Protein AF-A0A2E0SGD3-F1 (afdb_monomer)

Foldseek 3Di:
DDPDDPVVVPPPPPPPVVVLVVVLVVVLVVLVVVLVVVCVVCVQWDPVVNVVSVVVSVVVVVVSVVCCVVPVDPPPPPPPPPPPPPPPPPPPDDDDDDDDDDDDDDDDDDDDDDDDDDDDDDDDPDDPPPPPPVVPPVVVVVPPPPDDDDDDDDDDPPDPDPPPPPPPPPPPPPCVVVVVVVVCVVVVVSVVVVVVVVVVVVVQVVPWAFDDPVVLVVVVVVCVVVVPPDRDGDTDGPVDPDDDDTD

Mean predicted aligned error: 18.15 Å

Structure (mmCIF, N/CA/C/O backbone):
data_AF-A0A2E0SGD3-F1
#
_entry.id   AF-A0A2E0SGD3-F1
#
loop_
_atom_site.group_PDB
_atom_site.id
_atom_site.type_symbol
_atom_site.label_atom_id
_atom_site.label_alt_id
_atom_site.label_comp_id
_atom_site.label_asym_id
_atom_site.label_entity_id
_atom_site.label_seq_id
_atom_site.pdbx_PDB_ins_code
_atom_site.Cartn_x
_atom_site.Cartn_y
_atom_site.Cartn_z
_atom_site.occupancy
_atom_site.B_iso_or_equiv
_atom_site.auth_seq_id
_atom_site.auth_comp_id
_atom_site.auth_asym_id
_atom_site.auth_atom_id
_atom_site.pdbx_PDB_model_num
ATOM 1 N N . MET A 1 1 ? -11.015 -24.031 -40.204 1.00 44.97 1 MET A N 1
ATOM 2 C CA . MET A 1 1 ? -10.344 -23.647 -38.944 1.00 44.97 1 MET A CA 1
ATOM 3 C C . MET A 1 1 ? -9.618 -22.341 -39.207 1.00 44.97 1 MET A C 1
ATOM 5 O O . MET A 1 1 ? -8.652 -22.338 -39.950 1.00 44.97 1 MET A O 1
ATOM 9 N N . MET A 1 2 ? -10.186 -21.233 -38.728 1.00 37.44 2 MET A N 1
ATOM 10 C CA . MET A 1 2 ? -9.669 -19.878 -38.930 1.00 37.44 2 MET A CA 1
ATOM 11 C C . MET A 1 2 ? -8.440 -19.659 -38.047 1.00 37.44 2 MET A C 1
ATOM 13 O O . MET A 1 2 ? -8.529 -19.784 -36.826 1.00 37.44 2 MET A O 1
ATOM 17 N N . SER A 1 3 ? -7.311 -19.332 -38.673 1.00 47.47 3 SER A N 1
ATOM 18 C CA . SER A 1 3 ? -6.095 -18.851 -38.023 1.00 47.47 3 SER A CA 1
ATOM 19 C C . SER A 1 3 ? -6.346 -17.452 -37.458 1.00 47.47 3 SER A C 1
ATOM 21 O O . SER A 1 3 ? -6.074 -16.432 -38.090 1.00 47.47 3 SER A O 1
ATOM 23 N N . LEU A 1 4 ? -6.927 -17.402 -36.264 1.00 47.06 4 LEU A N 1
ATOM 24 C CA . LEU A 1 4 ? -6.853 -16.219 -35.423 1.00 47.06 4 LEU A CA 1
ATOM 25 C C . LEU A 1 4 ? -5.376 -16.038 -35.045 1.00 47.06 4 LEU A C 1
ATOM 27 O O . LEU A 1 4 ? -4.753 -16.990 -34.589 1.00 47.06 4 LEU A O 1
ATOM 31 N N . ILE A 1 5 ? -4.868 -14.810 -35.190 1.00 52.22 5 ILE A N 1
ATOM 32 C CA . ILE A 1 5 ? -3.526 -14.312 -34.822 1.00 52.22 5 ILE A CA 1
ATOM 33 C C . ILE A 1 5 ? -2.493 -14.250 -35.979 1.00 52.22 5 ILE A C 1
ATOM 35 O O . ILE A 1 5 ? -1.444 -14.880 -35.914 1.00 52.22 5 ILE A O 1
ATOM 39 N N . PRO A 1 6 ? -2.708 -13.387 -36.992 1.00 50.00 6 PRO A N 1
ATOM 40 C CA . PRO A 1 6 ? -1.599 -12.657 -37.623 1.00 50.00 6 PRO A CA 1
ATOM 41 C C . PRO A 1 6 ? -1.488 -11.202 -37.126 1.00 50.00 6 PRO A C 1
ATOM 43 O O . PRO A 1 6 ? -0.521 -10.513 -37.432 1.00 50.00 6 PRO A O 1
ATOM 46 N N . TRP A 1 7 ? -2.434 -10.727 -36.304 1.00 50.97 7 TRP A N 1
ATOM 47 C CA . TRP A 1 7 ? -2.501 -9.314 -35.898 1.00 50.97 7 TRP A CA 1
ATOM 48 C C . TRP A 1 7 ? -1.338 -8.850 -34.999 1.00 50.97 7 TRP A C 1
ATOM 50 O O . TRP A 1 7 ? -1.045 -7.662 -34.942 1.00 50.97 7 TRP A O 1
ATOM 60 N N . PHE A 1 8 ? -0.629 -9.777 -34.344 1.00 49.91 8 PHE A N 1
ATOM 61 C CA . PHE A 1 8 ? 0.522 -9.442 -33.497 1.00 49.91 8 PHE A CA 1
ATOM 62 C C . PHE A 1 8 ? 1.790 -9.103 -34.302 1.00 49.91 8 PHE A C 1
ATOM 64 O O . PHE A 1 8 ? 2.724 -8.531 -33.754 1.00 49.91 8 PHE A O 1
ATOM 71 N N . SER A 1 9 ? 1.831 -9.420 -35.603 1.00 46.25 9 SER A N 1
ATOM 72 C CA . SER A 1 9 ? 2.997 -9.152 -36.458 1.00 46.25 9 SER A CA 1
ATOM 73 C C . SER A 1 9 ? 3.054 -7.713 -36.983 1.00 46.25 9 SER A C 1
ATOM 75 O O . SER A 1 9 ? 4.070 -7.316 -37.548 1.00 46.25 9 SER A O 1
ATOM 77 N N . GLN A 1 10 ? 1.982 -6.929 -36.834 1.00 42.66 10 GLN A N 1
ATOM 78 C CA . GLN A 1 10 ? 1.875 -5.608 -37.462 1.00 42.66 10 GLN A CA 1
ATOM 79 C C . GLN A 1 10 ? 2.280 -4.450 -36.536 1.00 42.66 10 GLN A C 1
ATOM 81 O O . GLN A 1 10 ? 2.241 -3.293 -36.947 1.00 42.66 10 GLN A O 1
ATOM 86 N N . SER A 1 11 ? 2.720 -4.733 -35.304 1.00 47.19 11 SER A N 1
ATOM 87 C CA . SER A 1 11 ? 3.192 -3.692 -34.385 1.00 47.19 11 SER A CA 1
ATOM 88 C C . SER A 1 11 ? 4.623 -3.215 -34.672 1.00 47.19 11 SER A C 1
ATOM 90 O O . SER A 1 11 ? 5.061 -2.252 -34.056 1.00 47.19 11 SER A O 1
ATOM 92 N N . GLN A 1 12 ? 5.337 -3.804 -35.641 1.00 49.78 12 GLN A N 1
ATOM 93 C CA . GLN A 1 12 ? 6.707 -3.384 -35.981 1.00 49.78 12 GLN A CA 1
ATOM 94 C C . GLN A 1 12 ? 6.813 -1.993 -36.635 1.00 49.78 12 GLN A C 1
ATOM 96 O O . GLN A 1 12 ? 7.919 -1.497 -36.811 1.00 49.78 12 GLN A O 1
ATOM 101 N N . PHE A 1 13 ? 5.691 -1.342 -36.964 1.00 45.31 13 PHE A N 1
ATOM 102 C CA . PHE A 1 13 ? 5.683 -0.009 -37.584 1.00 45.31 13 PHE A CA 1
ATOM 103 C C . PHE A 1 13 ? 5.299 1.140 -36.649 1.00 45.31 13 PHE A C 1
ATOM 105 O O . PHE A 1 13 ? 5.349 2.298 -37.061 1.00 45.31 13 PHE A O 1
ATOM 112 N N . VAL A 1 14 ? 4.936 0.870 -35.392 1.00 49.94 14 VAL A N 1
ATOM 113 C CA . VAL A 1 14 ? 4.763 1.956 -34.420 1.00 49.94 14 VAL A CA 1
ATOM 114 C C . VAL A 1 14 ? 6.151 2.215 -33.844 1.00 49.94 14 VAL A C 1
ATOM 116 O O . VAL A 1 14 ? 6.630 1.401 -33.059 1.00 49.94 14 VAL A O 1
ATOM 119 N N . GLY A 1 15 ? 6.815 3.280 -34.314 1.00 61.03 15 GLY A N 1
ATOM 120 C CA . GLY A 1 15 ? 8.235 3.556 -34.059 1.00 61.03 15 GLY A CA 1
ATOM 121 C C . GLY A 1 15 ? 8.651 3.296 -32.611 1.00 61.03 15 GLY A C 1
ATOM 122 O O . GLY A 1 15 ? 7.854 3.540 -31.703 1.00 61.03 15 GLY A O 1
ATOM 123 N N . ASP A 1 16 ? 9.874 2.795 -32.409 1.00 69.44 16 ASP A N 1
ATOM 124 C CA . ASP A 1 16 ? 10.412 2.282 -31.132 1.00 69.44 16 ASP A CA 1
ATOM 125 C C . ASP A 1 16 ? 10.025 3.114 -29.892 1.00 69.44 16 ASP A C 1
ATOM 127 O O . ASP A 1 16 ? 9.753 2.574 -28.817 1.00 69.44 16 ASP A O 1
ATOM 131 N N . GLU A 1 17 ? 9.918 4.433 -30.048 1.00 74.00 17 GLU A N 1
ATOM 132 C CA . GLU A 1 17 ? 9.489 5.364 -29.005 1.00 74.00 17 GLU A CA 1
ATOM 133 C C . GLU A 1 17 ? 8.058 5.108 -28.508 1.00 74.00 17 GLU A C 1
ATOM 135 O O . GLU A 1 17 ? 7.808 5.048 -27.304 1.00 74.00 17 GLU A O 1
ATOM 140 N N . THR A 1 18 ? 7.101 4.916 -29.414 1.00 77.44 18 THR A N 1
ATOM 141 C CA . THR A 1 18 ? 5.689 4.680 -29.070 1.00 77.44 18 THR A CA 1
ATOM 142 C C . THR A 1 18 ? 5.501 3.385 -28.282 1.00 77.44 18 THR A C 1
ATOM 144 O O . THR A 1 18 ? 4.745 3.361 -27.309 1.00 77.44 18 THR A O 1
ATOM 147 N N . HIS A 1 19 ? 6.237 2.326 -28.635 1.00 74.56 19 HIS A N 1
ATOM 148 C CA . HIS A 1 19 ? 6.233 1.064 -27.899 1.00 74.56 19 HIS A CA 1
ATOM 149 C C . HIS A 1 19 ? 6.785 1.249 -26.484 1.00 74.56 19 HIS A C 1
ATOM 151 O O . HIS A 1 19 ? 6.193 0.751 -25.522 1.00 74.56 19 HIS A O 1
ATOM 157 N N . ALA A 1 20 ? 7.867 2.016 -26.330 1.00 73.75 20 ALA A N 1
ATOM 158 C CA . ALA A 1 20 ? 8.421 2.334 -25.018 1.00 73.75 20 ALA A CA 1
ATOM 159 C C . ALA A 1 20 ? 7.415 3.104 -24.141 1.00 73.75 20 ALA A C 1
ATOM 161 O O . ALA A 1 20 ? 7.218 2.749 -22.973 1.00 73.75 20 ALA A O 1
ATOM 162 N N . TRP A 1 21 ? 6.720 4.096 -24.707 1.00 78.19 21 TRP A N 1
ATOM 163 C CA . TRP A 1 21 ? 5.679 4.853 -24.004 1.00 78.19 21 TRP A CA 1
ATOM 164 C C . TRP A 1 21 ? 4.489 3.984 -23.590 1.00 78.19 21 TRP A C 1
ATOM 166 O O . TRP A 1 21 ? 3.999 4.124 -22.469 1.00 78.19 21 TRP A O 1
ATOM 176 N N . LEU A 1 22 ? 4.044 3.060 -24.445 1.00 78.19 22 LEU A N 1
ATOM 177 C CA . LEU A 1 22 ? 2.950 2.140 -24.118 1.00 78.19 22 LEU A CA 1
ATOM 178 C C . LEU A 1 22 ? 3.328 1.183 -22.983 1.00 78.19 22 LEU A C 1
ATOM 180 O O . LEU A 1 22 ? 2.545 1.003 -22.050 1.00 78.19 22 LEU A O 1
ATOM 184 N N . ILE A 1 23 ? 4.543 0.629 -23.007 1.00 76.88 23 ILE A N 1
ATOM 185 C CA . ILE A 1 23 ? 5.054 -0.227 -21.924 1.00 76.88 23 ILE A CA 1
ATOM 186 C C . ILE A 1 23 ? 5.170 0.566 -20.615 1.00 76.88 23 ILE A C 1
ATOM 188 O O . ILE A 1 23 ? 4.876 0.045 -19.535 1.00 76.88 23 ILE A O 1
ATOM 192 N N . LEU A 1 24 ? 5.603 1.826 -20.689 1.00 76.81 24 LEU A N 1
ATOM 193 C CA . LEU A 1 24 ? 5.674 2.710 -19.530 1.00 76.81 24 LEU A CA 1
ATOM 194 C C . LEU A 1 24 ? 4.285 2.965 -18.937 1.00 76.81 24 LEU A C 1
ATOM 196 O O . LEU A 1 24 ? 4.096 2.811 -17.727 1.00 76.81 24 LEU A O 1
ATOM 200 N N . LEU A 1 25 ? 3.329 3.344 -19.785 1.00 76.25 25 LEU A N 1
ATOM 201 C CA . LEU A 1 25 ? 1.941 3.582 -19.403 1.00 76.25 25 LEU A CA 1
ATOM 202 C C . LEU A 1 25 ? 1.348 2.348 -18.734 1.00 76.25 25 LEU A C 1
ATOM 204 O O . LEU A 1 25 ? 0.839 2.480 -17.624 1.00 76.25 25 LEU A O 1
ATOM 208 N N . ASP A 1 26 ? 1.505 1.168 -19.341 1.00 75.88 26 ASP A N 1
ATOM 209 C CA . ASP A 1 26 ? 1.002 -0.098 -18.802 1.00 75.88 26 ASP A CA 1
ATOM 210 C C . ASP A 1 26 ? 1.531 -0.363 -17.382 1.00 75.88 26 ASP A C 1
ATOM 212 O O . ASP A 1 26 ? 0.753 -0.575 -16.443 1.00 75.88 26 ASP A O 1
ATOM 216 N N . LYS A 1 27 ? 2.850 -0.219 -17.182 1.00 79.00 27 LYS A N 1
ATOM 217 C CA . LYS A 1 27 ? 3.491 -0.352 -15.863 1.00 79.00 27 LYS A CA 1
ATOM 218 C C . LYS A 1 27 ? 2.936 0.642 -14.845 1.00 79.00 27 LYS A C 1
ATOM 220 O O . LYS A 1 27 ? 2.676 0.256 -13.703 1.00 79.00 27 LYS A O 1
ATOM 225 N N . ILE A 1 28 ? 2.746 1.903 -15.236 1.00 79.88 28 ILE A N 1
ATOM 226 C CA . ILE A 1 28 ? 2.174 2.936 -14.361 1.00 79.88 28 ILE A CA 1
ATOM 227 C C . ILE A 1 28 ? 0.734 2.576 -13.986 1.00 79.88 28 ILE A C 1
ATOM 229 O O . ILE A 1 28 ? 0.387 2.648 -12.805 1.00 79.88 28 ILE A O 1
ATOM 233 N N . THR A 1 29 ? -0.094 2.149 -14.944 1.00 77.69 29 THR A N 1
ATOM 234 C CA . THR A 1 29 ? -1.472 1.718 -14.670 1.00 77.69 29 THR A CA 1
ATOM 235 C C . THR A 1 29 ? -1.520 0.521 -13.736 1.00 77.69 29 THR A C 1
ATOM 237 O O . THR A 1 29 ? -2.292 0.543 -12.778 1.00 77.69 29 THR A O 1
ATOM 240 N N . LEU A 1 30 ? -0.673 -0.489 -13.944 1.00 73.88 30 LEU A N 1
ATOM 241 C CA . LEU A 1 30 ? -0.621 -1.674 -13.089 1.00 73.88 30 LEU A CA 1
ATOM 242 C C . LEU A 1 30 ? -0.228 -1.289 -11.655 1.00 73.88 30 LEU A C 1
ATOM 244 O O . LEU A 1 30 ? -0.874 -1.711 -10.691 1.00 73.88 30 LEU A O 1
ATOM 248 N N . LEU A 1 31 ? 0.761 -0.405 -11.507 1.00 79.44 31 LEU A N 1
ATOM 249 C CA . LEU A 1 31 ? 1.189 0.119 -10.211 1.00 79.44 31 LEU A CA 1
ATOM 250 C C . LEU A 1 31 ? 0.059 0.908 -9.526 1.00 79.44 31 LEU A C 1
ATOM 252 O O . LEU A 1 31 ? -0.214 0.698 -8.338 1.00 79.44 31 LEU A O 1
ATOM 256 N N . LEU A 1 32 ? -0.653 1.757 -10.275 1.00 79.31 32 LEU A N 1
ATOM 257 C CA . LEU A 1 32 ? -1.813 2.490 -9.768 1.00 79.31 32 LEU A CA 1
ATOM 258 C C . LEU A 1 32 ? -2.924 1.548 -9.307 1.00 79.31 32 LEU A C 1
ATOM 260 O O . LEU A 1 32 ? -3.460 1.759 -8.219 1.00 79.31 32 LEU A O 1
ATOM 264 N N . ILE A 1 33 ? -3.252 0.522 -10.100 1.00 79.25 33 ILE A N 1
ATOM 265 C CA . ILE A 1 33 ? -4.266 -0.484 -9.765 1.00 79.25 33 ILE A CA 1
ATOM 266 C C . ILE A 1 33 ? -3.886 -1.159 -8.452 1.00 79.25 33 ILE A C 1
ATOM 268 O O . ILE A 1 33 ? -4.689 -1.158 -7.522 1.00 79.25 33 ILE A O 1
ATOM 272 N N . VAL A 1 34 ? -2.654 -1.659 -8.320 1.00 80.31 34 VAL A N 1
ATOM 273 C CA . VAL A 1 34 ? -2.180 -2.315 -7.089 1.00 80.31 34 VAL A CA 1
ATOM 274 C C . VAL A 1 34 ? -2.313 -1.389 -5.883 1.00 80.31 34 VAL A C 1
ATOM 276 O O . VAL A 1 34 ? -2.877 -1.789 -4.862 1.00 80.31 34 VAL A O 1
ATOM 279 N N . ALA A 1 35 ? -1.850 -0.144 -5.991 1.00 81.25 35 ALA A N 1
ATOM 280 C CA . ALA A 1 35 ? -1.944 0.822 -4.902 1.00 81.25 35 ALA A CA 1
ATOM 281 C C . ALA A 1 35 ? -3.394 1.170 -4.542 1.00 81.25 35 ALA A C 1
ATOM 283 O O . ALA A 1 35 ? -3.720 1.319 -3.360 1.00 81.25 35 ALA A O 1
ATOM 284 N N . TRP A 1 36 ? -4.277 1.265 -5.537 1.00 83.19 36 TRP A N 1
ATOM 285 C CA . TRP A 1 36 ? -5.707 1.466 -5.324 1.00 83.19 36 TRP A CA 1
ATOM 286 C C . TRP A 1 36 ? -6.332 0.287 -4.584 1.00 83.19 36 TRP A C 1
ATOM 288 O O . TRP A 1 36 ? -7.011 0.493 -3.576 1.00 83.19 36 TRP A O 1
ATOM 298 N N . THR A 1 37 ? -6.057 -0.944 -5.010 1.00 79.69 37 THR A N 1
ATOM 299 C CA . THR A 1 37 ? -6.563 -2.155 -4.351 1.00 79.69 37 THR A CA 1
ATOM 300 C C . THR A 1 37 ? -6.063 -2.234 -2.911 1.00 79.69 37 THR A C 1
ATOM 302 O O . THR A 1 37 ? -6.853 -2.442 -1.986 1.00 79.69 37 THR A O 1
ATOM 305 N N . LEU A 1 38 ? -4.773 -1.954 -2.690 1.00 80.56 38 LEU A N 1
ATOM 306 C CA . LEU A 1 38 ? -4.174 -1.896 -1.356 1.00 80.56 38 LEU A CA 1
ATOM 307 C C . LEU A 1 38 ? -4.856 -0.831 -0.492 1.00 80.56 38 LEU A C 1
ATOM 309 O O . LEU A 1 38 ? -5.200 -1.088 0.662 1.00 80.56 38 LEU A O 1
ATOM 313 N N . ARG A 1 39 ? -5.131 0.350 -1.058 1.00 83.50 39 ARG A N 1
ATOM 314 C CA . ARG A 1 39 ? -5.879 1.408 -0.374 1.00 83.50 39 ARG A CA 1
ATOM 315 C C . ARG A 1 39 ? -7.274 0.936 0.017 1.00 83.50 39 ARG A C 1
ATOM 317 O O . ARG A 1 39 ? -7.685 1.218 1.138 1.00 83.50 39 ARG A O 1
ATOM 324 N N . PHE A 1 40 ? -8.006 0.247 -0.855 1.00 80.12 40 PHE A N 1
ATOM 325 C CA . PHE A 1 40 ? -9.354 -0.242 -0.540 1.00 80.12 40 PHE A CA 1
ATOM 326 C C . PHE A 1 40 ? -9.356 -1.248 0.605 1.00 80.12 40 PHE A C 1
ATOM 328 O O . PHE A 1 40 ? -10.179 -1.135 1.516 1.00 80.12 40 PHE A O 1
ATOM 335 N N . ILE A 1 41 ? -8.404 -2.178 0.588 1.00 79.81 41 ILE A N 1
ATOM 336 C CA . ILE A 1 41 ? -8.237 -3.182 1.641 1.00 79.81 41 ILE A CA 1
ATOM 337 C C . ILE A 1 41 ? -7.919 -2.492 2.973 1.00 79.81 41 ILE A C 1
ATOM 339 O O . ILE A 1 41 ? -8.541 -2.766 3.999 1.00 79.81 41 ILE A O 1
ATOM 343 N N . VAL A 1 42 ? -6.991 -1.538 2.950 1.00 81.50 42 VAL A N 1
ATOM 344 C CA . VAL A 1 42 ? -6.457 -0.910 4.161 1.00 81.50 42 VAL A CA 1
ATOM 345 C C . VAL A 1 42 ? -7.354 0.212 4.702 1.00 81.50 42 VAL A C 1
ATOM 347 O O . VAL A 1 42 ? -7.353 0.484 5.905 1.00 81.50 42 VAL A O 1
ATOM 350 N N . ARG A 1 43 ? -8.188 0.829 3.857 1.00 76.69 43 ARG A N 1
ATOM 351 C CA . ARG A 1 43 ? -9.151 1.869 4.259 1.00 76.69 43 ARG A CA 1
ATOM 352 C C . ARG A 1 43 ? -10.171 1.359 5.281 1.00 76.69 43 ARG A C 1
ATOM 354 O O . ARG A 1 43 ? -10.682 2.170 6.043 1.00 76.69 43 ARG A O 1
ATOM 361 N N . LYS A 1 44 ? -10.438 0.049 5.321 1.00 76.00 44 LYS A N 1
ATOM 362 C CA . LYS A 1 44 ? -11.283 -0.575 6.353 1.00 76.00 44 LYS A CA 1
ATOM 363 C C . LYS A 1 44 ? -10.591 -0.742 7.707 1.00 76.00 44 LYS A C 1
ATOM 365 O O . LYS A 1 44 ? -11.281 -0.969 8.685 1.00 76.00 44 LYS A O 1
ATOM 370 N N . ALA A 1 45 ? -9.260 -0.698 7.752 1.00 76.38 45 ALA A N 1
ATOM 371 C CA . ALA A 1 45 ? -8.509 -0.990 8.965 1.00 76.38 45 ALA A CA 1
ATOM 372 C C . ALA A 1 45 ? -8.088 0.276 9.711 1.00 76.38 45 ALA A C 1
ATOM 374 O O . ALA A 1 45 ? -8.146 0.289 10.933 1.00 76.38 45 ALA A O 1
ATOM 375 N N . ASN A 1 46 ? -7.579 1.298 9.008 1.00 76.56 46 ASN A N 1
ATOM 376 C CA . ASN A 1 46 ? -7.088 2.524 9.643 1.00 76.56 46 ASN A CA 1
ATOM 377 C C . ASN A 1 46 ? -6.818 3.644 8.612 1.00 76.56 46 ASN A C 1
ATOM 379 O O . ASN A 1 46 ? -6.031 3.445 7.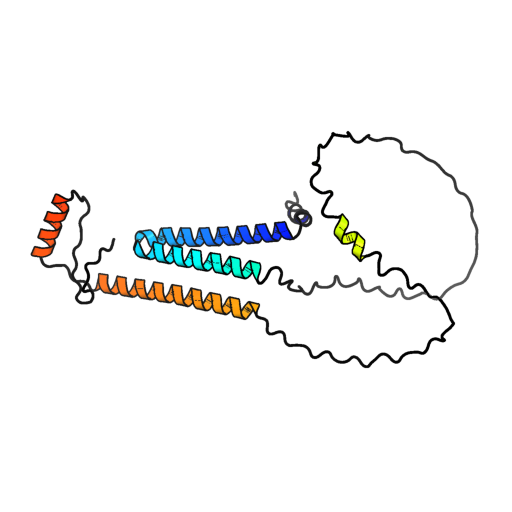678 1.00 76.56 46 ASN A O 1
ATOM 383 N N . PRO A 1 47 ? -7.352 4.866 8.801 1.00 77.81 47 PRO A N 1
ATOM 384 C CA . PRO A 1 47 ? -7.174 5.975 7.856 1.00 77.81 47 PRO A CA 1
ATOM 385 C C . PRO A 1 47 ? -5.718 6.458 7.738 1.00 77.81 47 PRO A C 1
ATOM 387 O O . PRO A 1 47 ? -5.319 6.961 6.688 1.00 77.81 47 PRO A O 1
ATOM 390 N N . ARG A 1 48 ? -4.887 6.259 8.772 1.00 79.31 48 ARG A N 1
ATOM 391 C CA . ARG A 1 48 ? -3.466 6.661 8.768 1.00 79.31 48 ARG A CA 1
ATOM 392 C C . ARG A 1 48 ? -2.642 5.930 7.708 1.00 79.31 48 ARG A C 1
ATOM 394 O O . ARG A 1 48 ? -1.716 6.506 7.140 1.00 79.31 48 ARG A O 1
ATOM 401 N N . TYR A 1 49 ? -2.996 4.688 7.395 1.00 78.06 49 TYR A N 1
ATOM 402 C CA . TYR A 1 49 ? -2.280 3.921 6.383 1.00 78.06 49 TYR A CA 1
ATOM 403 C C . TYR A 1 49 ? -2.559 4.402 4.960 1.00 78.06 49 TYR A C 1
ATOM 405 O O . TYR A 1 49 ? -1.714 4.211 4.092 1.00 78.06 49 TYR A O 1
ATOM 413 N N . ALA A 1 50 ? -3.682 5.085 4.713 1.00 80.69 50 ALA A N 1
ATOM 414 C CA . ALA A 1 50 ? -3.935 5.684 3.407 1.00 80.69 50 ALA A CA 1
ATOM 415 C C . ALA A 1 50 ? -2.840 6.702 3.048 1.00 80.69 50 ALA A C 1
ATOM 417 O O . ALA A 1 50 ? -2.357 6.706 1.921 1.00 80.69 50 ALA A O 1
ATOM 418 N N . VAL A 1 51 ? -2.391 7.510 4.017 1.00 80.94 51 VAL A N 1
ATOM 419 C CA . VAL A 1 51 ? -1.302 8.481 3.814 1.00 80.94 51 VAL A CA 1
ATOM 420 C C . VAL A 1 51 ? 0.017 7.771 3.507 1.00 80.94 51 VAL A C 1
ATOM 422 O O . VAL A 1 51 ? 0.760 8.205 2.631 1.00 80.94 51 VAL A O 1
ATOM 425 N N . PHE A 1 52 ? 0.300 6.661 4.193 1.00 81.44 52 PHE A N 1
ATOM 426 C CA . PHE A 1 52 ? 1.502 5.870 3.933 1.00 81.44 52 PHE A CA 1
ATOM 427 C C . PHE A 1 52 ? 1.486 5.249 2.531 1.00 81.44 52 PHE A C 1
ATOM 429 O O . PHE A 1 52 ? 2.477 5.359 1.818 1.00 81.44 52 PHE A O 1
ATOM 436 N N . ILE A 1 53 ? 0.354 4.676 2.107 1.00 82.06 53 ILE A N 1
ATOM 437 C CA . ILE A 1 53 ? 0.184 4.109 0.759 1.00 82.06 53 ILE A CA 1
ATOM 438 C C . ILE A 1 53 ? 0.390 5.186 -0.306 1.00 82.06 53 ILE A C 1
ATOM 440 O O . ILE A 1 53 ? 1.103 4.947 -1.273 1.00 82.06 53 ILE A O 1
ATOM 444 N N . TRP A 1 54 ? -0.162 6.386 -0.114 1.00 82.06 54 TRP A N 1
ATOM 445 C CA . TRP A 1 54 ? 0.043 7.491 -1.053 1.00 82.06 54 TRP A CA 1
ATOM 446 C C . TRP A 1 54 ? 1.497 7.959 -1.118 1.00 82.06 54 TRP A C 1
ATOM 448 O O . TRP A 1 54 ? 1.994 8.236 -2.206 1.00 82.06 54 TRP A O 1
ATOM 458 N N . ARG A 1 55 ? 2.205 7.998 0.016 1.00 85.25 55 ARG A N 1
ATOM 459 C CA . ARG A 1 55 ? 3.643 8.311 0.041 1.00 85.25 55 ARG A CA 1
ATOM 460 C C . ARG A 1 55 ? 4.479 7.227 -0.634 1.00 85.25 55 ARG A C 1
ATOM 462 O O . ARG A 1 55 ? 5.401 7.557 -1.369 1.00 85.25 55 ARG A O 1
ATOM 469 N N . ALA A 1 56 ? 4.144 5.958 -0.413 1.00 80.56 56 ALA A N 1
ATOM 470 C CA . ALA A 1 56 ? 4.809 4.831 -1.057 1.00 80.56 56 ALA A CA 1
ATOM 471 C C . ALA A 1 56 ? 4.562 4.825 -2.573 1.00 80.56 56 ALA A C 1
ATOM 473 O O . ALA A 1 56 ? 5.514 4.679 -3.333 1.00 80.56 56 ALA A O 1
ATOM 474 N N . LEU A 1 57 ? 3.321 5.072 -3.013 1.00 84.25 57 LEU A N 1
ATOM 475 C CA . LEU A 1 57 ? 2.978 5.243 -4.424 1.00 84.25 57 LEU A CA 1
ATOM 476 C C . LEU A 1 57 ? 3.784 6.395 -5.034 1.00 84.25 57 LEU A C 1
ATOM 478 O O . LEU A 1 57 ? 4.462 6.187 -6.034 1.00 84.25 57 LEU A O 1
ATOM 482 N N . ALA A 1 58 ? 3.754 7.584 -4.423 1.00 81.00 58 ALA A N 1
ATOM 483 C CA . ALA A 1 58 ? 4.493 8.743 -4.920 1.00 81.00 58 ALA A CA 1
ATOM 484 C C . ALA A 1 58 ? 5.999 8.450 -5.024 1.00 81.00 58 ALA A C 1
ATOM 486 O O . ALA A 1 58 ? 6.607 8.719 -6.055 1.00 81.00 58 ALA A O 1
ATOM 487 N N . GLY A 1 59 ? 6.580 7.815 -3.999 1.00 80.62 59 GLY A N 1
ATOM 488 C CA . GLY A 1 59 ? 7.974 7.373 -4.023 1.00 80.62 59 GLY A CA 1
ATOM 489 C C . GLY A 1 59 ? 8.264 6.383 -5.151 1.00 80.62 59 GLY A C 1
ATOM 490 O O . GLY A 1 59 ? 9.249 6.547 -5.865 1.00 80.62 59 GLY A O 1
ATOM 491 N N . SER A 1 60 ? 7.391 5.395 -5.359 1.00 79.38 60 SER A N 1
ATOM 492 C CA . SER A 1 60 ? 7.544 4.417 -6.442 1.00 79.38 60 SER A CA 1
ATOM 493 C C . SER A 1 60 ? 7.407 5.043 -7.832 1.00 79.38 60 SER A C 1
ATOM 495 O O . SER A 1 60 ? 8.147 4.661 -8.731 1.00 79.38 60 SER A O 1
ATOM 497 N N . LEU A 1 61 ? 6.528 6.039 -7.996 1.00 80.56 61 LEU A N 1
ATOM 498 C CA . LEU A 1 61 ? 6.327 6.746 -9.258 1.00 80.56 61 LEU A CA 1
ATOM 499 C C . LEU A 1 61 ? 7.538 7.624 -9.594 1.00 80.56 61 LEU A C 1
ATOM 501 O O . LEU A 1 61 ? 8.042 7.563 -10.710 1.00 80.56 61 LEU A O 1
ATOM 505 N N . CYS A 1 62 ? 8.056 8.377 -8.615 1.00 79.81 62 CYS A N 1
ATOM 506 C CA . CYS A 1 62 ? 9.290 9.148 -8.781 1.00 79.81 62 CYS A CA 1
ATOM 507 C C . CYS A 1 62 ? 10.471 8.240 -9.134 1.00 79.81 62 CYS A C 1
ATOM 509 O O . CYS A 1 62 ? 11.266 8.575 -10.005 1.00 79.81 62 CYS A O 1
ATOM 511 N N . LEU A 1 63 ? 10.581 7.082 -8.481 1.00 79.38 63 LEU A N 1
ATOM 512 C CA . LEU A 1 63 ? 11.670 6.146 -8.735 1.00 79.38 63 LEU A CA 1
ATOM 513 C C . LEU A 1 63 ? 11.545 5.477 -10.110 1.00 79.38 63 LEU A C 1
ATOM 515 O O . LEU A 1 63 ? 12.553 5.314 -10.788 1.00 79.38 63 LEU A O 1
ATOM 519 N N . LEU A 1 64 ? 10.325 5.159 -10.551 1.00 79.69 64 LEU A N 1
ATOM 520 C CA . LEU A 1 64 ? 10.056 4.670 -11.903 1.00 79.69 64 LEU A CA 1
ATOM 521 C C . LEU A 1 64 ? 10.407 5.729 -12.959 1.00 79.69 64 LEU A C 1
ATOM 523 O O . LEU A 1 64 ? 11.052 5.395 -13.946 1.00 79.69 64 LEU A O 1
ATOM 527 N N . LEU A 1 65 ? 10.080 7.002 -12.717 1.00 80.06 65 LEU A N 1
ATOM 528 C CA . LEU A 1 65 ? 10.468 8.111 -13.593 1.00 80.06 65 LEU A CA 1
ATOM 529 C C . LEU A 1 65 ? 11.997 8.238 -13.691 1.00 80.06 65 LEU A C 1
ATOM 531 O O . LEU A 1 65 ? 12.551 8.255 -14.790 1.00 80.06 65 LEU A O 1
ATOM 535 N N . VAL A 1 66 ? 12.691 8.254 -12.548 1.00 78.75 66 VAL A N 1
ATOM 536 C CA . VAL A 1 66 ? 14.162 8.291 -12.504 1.00 78.75 66 VAL A CA 1
ATOM 537 C C . VAL A 1 66 ? 14.751 7.096 -13.244 1.00 78.75 66 VAL A C 1
ATOM 539 O O . VAL A 1 66 ? 15.671 7.284 -14.035 1.00 78.75 66 VAL A O 1
ATOM 542 N N . TRP A 1 67 ? 14.203 5.893 -13.048 1.00 78.12 67 TRP A N 1
ATOM 543 C CA . TRP A 1 67 ? 14.627 4.687 -13.760 1.00 78.12 67 TRP A CA 1
ATOM 544 C C . TRP A 1 67 ? 14.487 4.845 -15.274 1.00 78.12 67 TRP A C 1
ATOM 546 O O . TRP A 1 67 ? 15.403 4.512 -16.017 1.00 78.12 67 TRP A O 1
ATOM 556 N N . THR A 1 68 ? 13.365 5.383 -15.745 1.00 77.19 68 THR A N 1
ATOM 557 C CA . THR A 1 68 ? 13.106 5.533 -17.186 1.00 77.19 68 THR A CA 1
ATOM 558 C C . THR A 1 68 ? 14.007 6.571 -17.843 1.00 77.19 68 THR A C 1
ATOM 560 O O . THR A 1 68 ? 14.427 6.374 -18.976 1.00 77.19 68 THR A O 1
ATOM 563 N N . ILE A 1 69 ? 14.380 7.625 -17.109 1.00 76.19 69 ILE A N 1
ATOM 564 C CA . ILE A 1 69 ? 15.324 8.647 -17.579 1.00 76.19 69 ILE A CA 1
ATOM 565 C C . ILE A 1 69 ? 16.766 8.116 -17.559 1.00 76.19 69 ILE A C 1
ATOM 567 O O . ILE A 1 69 ? 17.545 8.420 -18.455 1.00 76.19 69 ILE A O 1
ATOM 571 N N . THR A 1 70 ? 17.137 7.330 -16.542 1.00 72.19 70 THR A N 1
ATOM 572 C CA . THR A 1 70 ? 18.513 6.819 -16.383 1.00 72.19 70 THR A CA 1
ATOM 573 C C . THR A 1 70 ? 18.814 5.577 -17.218 1.00 72.19 70 THR A C 1
ATOM 575 O O . THR A 1 70 ? 19.972 5.355 -17.562 1.00 72.19 70 THR A O 1
ATOM 578 N N . PHE A 1 71 ? 17.799 4.793 -17.590 1.00 66.38 71 PHE A N 1
ATOM 579 C CA . PHE A 1 71 ? 17.947 3.579 -18.397 1.00 66.38 71 PHE A CA 1
ATOM 580 C C . PHE A 1 71 ? 17.054 3.623 -19.642 1.00 66.38 71 PHE A C 1
ATOM 582 O O . PHE A 1 71 ? 16.161 2.782 -19.770 1.00 66.38 71 PHE A O 1
ATOM 589 N N . PRO A 1 72 ? 17.272 4.573 -20.571 1.00 59.12 72 PRO A N 1
ATOM 590 C CA . PRO A 1 72 ? 16.389 4.730 -21.723 1.00 59.12 72 PRO A CA 1
ATOM 591 C C . PRO A 1 72 ? 16.357 3.486 -22.623 1.00 59.12 72 PRO A C 1
ATOM 593 O O . PRO A 1 72 ? 15.326 3.192 -23.210 1.00 59.12 72 PRO A O 1
ATOM 596 N N . THR A 1 73 ? 17.421 2.681 -22.667 1.00 56.50 73 THR A N 1
ATOM 597 C CA . THR A 1 73 ? 17.461 1.471 -23.502 1.00 56.50 73 THR A CA 1
ATOM 598 C C . THR A 1 73 ? 18.624 0.591 -23.070 1.00 56.50 73 THR A C 1
ATOM 600 O O . THR A 1 73 ? 19.715 0.654 -23.636 1.00 56.50 73 THR A O 1
ATOM 603 N N . VAL A 1 74 ? 18.420 -0.267 -22.069 1.00 57.66 74 VAL A N 1
ATOM 604 C CA . VAL A 1 74 ? 19.285 -1.447 -21.948 1.00 57.66 74 VAL A CA 1
ATOM 605 C C . VAL A 1 74 ? 18.844 -2.388 -23.061 1.00 57.66 74 VAL A C 1
ATOM 607 O O . VAL A 1 74 ? 17.917 -3.177 -22.885 1.00 57.66 74 VAL A O 1
ATOM 610 N N . LYS A 1 75 ? 19.464 -2.249 -24.237 1.00 55.25 75 LYS A N 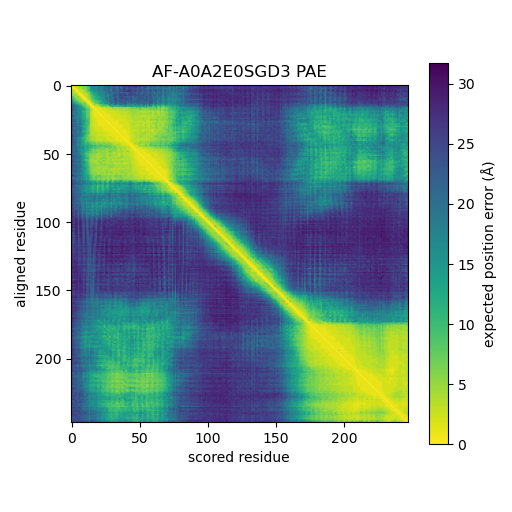1
ATOM 611 C CA . LYS A 1 75 ? 19.376 -3.252 -25.297 1.00 55.25 75 LYS A CA 1
ATOM 612 C C . LYS A 1 75 ? 20.051 -4.490 -24.730 1.00 55.25 75 LYS A C 1
ATOM 614 O O . LYS A 1 75 ? 21.271 -4.579 -24.740 1.00 55.25 75 LYS A O 1
ATOM 619 N N . ILE A 1 76 ? 19.274 -5.389 -24.132 1.00 55.75 76 ILE A N 1
ATOM 620 C CA . ILE A 1 76 ? 19.771 -6.723 -23.816 1.00 55.75 76 ILE A CA 1
ATOM 621 C C . ILE A 1 76 ? 20.064 -7.317 -25.190 1.00 55.75 76 ILE A C 1
ATOM 623 O O . ILE A 1 76 ? 19.110 -7.466 -25.960 1.00 55.75 76 ILE A O 1
ATOM 627 N N . PRO A 1 77 ? 21.331 -7.589 -25.549 1.00 55.22 77 PRO A N 1
ATOM 628 C CA . PRO A 1 77 ? 21.595 -8.384 -26.725 1.00 55.22 77 PRO A CA 1
ATOM 629 C C . PRO A 1 77 ? 21.022 -9.752 -26.381 1.00 55.22 77 PRO A C 1
ATOM 631 O O . PRO A 1 77 ? 21.641 -10.550 -25.680 1.00 55.22 77 PRO A O 1
ATOM 634 N N . LEU A 1 78 ? 19.771 -9.988 -26.774 1.00 55.19 78 LEU A N 1
ATOM 635 C CA . LEU A 1 78 ? 19.290 -11.346 -26.867 1.00 55.19 78 LEU A CA 1
ATOM 636 C C . LEU A 1 78 ? 20.299 -12.003 -27.804 1.00 55.19 78 LEU A C 1
ATOM 638 O O . LEU A 1 78 ? 20.543 -11.435 -28.874 1.00 55.19 78 LEU A O 1
ATOM 642 N N . PRO A 1 79 ? 20.943 -13.112 -27.405 1.00 62.47 79 PRO A N 1
ATOM 643 C CA . PRO A 1 79 ? 21.626 -13.942 -28.367 1.00 62.47 79 PRO A CA 1
ATOM 644 C C . PRO A 1 79 ? 20.519 -14.373 -29.318 1.00 62.47 79 PRO A C 1
ATOM 646 O O . PRO A 1 79 ? 19.765 -15.306 -29.042 1.00 62.47 79 PRO A O 1
ATOM 649 N N . LEU A 1 80 ? 20.339 -13.591 -30.383 1.00 52.38 80 LEU A N 1
ATOM 650 C CA . LEU A 1 80 ? 19.651 -14.034 -31.563 1.00 52.38 80 LEU A CA 1
ATOM 651 C C . LEU A 1 80 ? 20.381 -15.332 -31.848 1.00 52.38 80 LEU A C 1
ATOM 653 O O . LEU A 1 80 ? 21.596 -15.337 -32.049 1.00 52.38 80 LEU A O 1
ATOM 657 N N . LEU A 1 81 ? 19.659 -16.440 -31.704 1.00 53.72 81 LEU A N 1
ATOM 658 C CA . LEU A 1 81 ? 19.976 -17.643 -32.438 1.00 53.72 81 LEU A CA 1
ATOM 659 C C . LEU A 1 81 ? 20.110 -17.115 -33.859 1.00 53.72 81 LEU A C 1
ATOM 661 O O . LEU A 1 81 ? 19.081 -16.836 -34.479 1.00 53.72 81 LEU A O 1
ATOM 665 N N . SER A 1 82 ? 21.343 -16.793 -34.285 1.00 57.41 82 SER A N 1
ATOM 666 C CA . SER A 1 82 ? 21.618 -16.447 -35.669 1.00 57.41 82 SER A CA 1
ATOM 667 C C . SER A 1 82 ? 20.876 -17.524 -36.425 1.00 57.41 82 SER A C 1
ATOM 669 O O . SER A 1 82 ? 21.124 -18.693 -36.101 1.00 57.41 82 SER A O 1
ATOM 671 N N . PRO A 1 83 ? 19.884 -17.168 -37.265 1.00 58.50 83 PRO A N 1
ATOM 672 C CA . PRO A 1 83 ? 19.228 -18.155 -38.096 1.00 58.50 83 PRO A CA 1
ATOM 673 C C . PRO A 1 83 ? 20.384 -18.884 -38.740 1.00 58.50 83 PRO A C 1
ATOM 675 O O . PRO A 1 83 ? 21.191 -18.238 -39.401 1.00 58.50 83 PRO A O 1
ATOM 678 N N . GLU A 1 84 ? 20.541 -20.142 -38.327 1.00 58.91 84 GLU A N 1
ATOM 679 C CA . GLU A 1 84 ? 21.639 -21.021 -38.678 1.00 58.91 84 GLU A CA 1
ATOM 680 C C . GLU A 1 84 ? 21.816 -20.788 -40.166 1.00 58.91 84 GLU A C 1
ATOM 682 O O . GLU A 1 84 ? 20.882 -21.082 -40.920 1.00 58.91 84 GLU A O 1
ATOM 687 N N . GLU A 1 85 ? 22.886 -20.064 -40.548 1.00 61.69 85 GLU A N 1
ATOM 688 C CA . GLU A 1 85 ? 23.142 -19.774 -41.955 1.00 61.69 85 GLU A CA 1
ATOM 689 C C . GLU A 1 85 ? 22.983 -21.129 -42.609 1.00 61.69 85 GLU A C 1
ATOM 691 O O . GLU A 1 85 ? 23.616 -22.073 -42.113 1.00 61.69 85 GLU A O 1
ATOM 696 N N . PRO A 1 86 ? 22.037 -21.282 -43.559 1.00 61.09 86 PRO A N 1
ATOM 697 C CA . PRO A 1 86 ? 21.756 -22.581 -44.125 1.00 61.09 86 PRO A CA 1
ATOM 698 C C . PRO A 1 86 ? 23.107 -23.053 -44.594 1.00 61.09 86 PRO A C 1
ATOM 700 O O . PRO A 1 86 ? 23.677 -22.409 -45.472 1.00 61.09 86 PRO A O 1
ATOM 703 N N . VAL A 1 87 ? 23.647 -24.064 -43.901 1.00 64.81 87 VAL A N 1
ATOM 704 C CA . VAL A 1 87 ? 24.955 -24.630 -44.187 1.00 64.81 87 VAL A CA 1
ATOM 705 C C . VAL A 1 87 ? 24.919 -24.787 -45.683 1.00 64.81 87 VAL A C 1
ATOM 707 O O . VAL A 1 87 ? 24.081 -25.551 -46.173 1.00 64.81 87 VAL A O 1
ATOM 710 N N . GLU A 1 88 ? 25.694 -23.964 -46.398 1.00 60.81 88 GLU A N 1
ATOM 711 C CA . GLU A 1 88 ? 25.877 -24.137 -47.821 1.00 60.81 88 GLU A CA 1
ATOM 712 C C . GLU A 1 88 ? 26.381 -25.562 -47.883 1.00 60.81 88 GLU A C 1
ATOM 714 O O . GLU A 1 88 ? 27.505 -25.871 -47.479 1.00 60.81 88 GLU A O 1
ATOM 719 N N . VAL A 1 89 ? 25.471 -26.468 -48.232 1.00 62.78 89 VAL A N 1
ATOM 720 C CA . VAL A 1 89 ? 25.793 -27.836 -48.550 1.00 62.78 89 VAL A CA 1
ATOM 721 C C . VAL A 1 89 ? 26.695 -27.626 -49.734 1.00 62.78 89 VAL A C 1
ATOM 723 O O . VAL A 1 89 ? 26.198 -27.352 -50.824 1.00 62.78 89 VAL A O 1
ATOM 726 N N . VAL A 1 90 ? 28.003 -27.607 -49.461 1.00 62.12 90 VAL A N 1
ATOM 727 C CA . VAL A 1 90 ? 29.071 -27.503 -50.436 1.00 62.12 90 VAL A CA 1
ATOM 728 C C . VAL A 1 90 ? 28.664 -28.489 -51.502 1.00 62.12 90 VAL A C 1
ATOM 730 O O . VAL A 1 90 ? 28.712 -29.704 -51.289 1.00 62.12 90 VAL A O 1
ATOM 733 N N . ALA A 1 91 ? 28.128 -27.951 -52.595 1.00 62.97 91 ALA A N 1
ATOM 734 C CA . ALA A 1 91 ? 27.776 -28.736 -53.742 1.00 62.97 91 ALA A CA 1
ATOM 735 C C . ALA A 1 91 ? 29.100 -29.376 -54.123 1.00 62.97 91 ALA A C 1
ATOM 737 O O . ALA A 1 91 ? 30.048 -28.685 -54.495 1.00 62.97 91 ALA A O 1
ATOM 738 N N . VAL A 1 92 ? 29.200 -30.683 -53.887 1.00 61.38 92 VAL A N 1
ATOM 739 C CA . VAL A 1 92 ? 30.313 -31.500 -54.337 1.00 61.38 92 VAL A CA 1
ATOM 740 C C . VAL A 1 92 ? 30.386 -31.248 -55.831 1.00 61.38 92 VAL A C 1
ATOM 742 O O . VAL A 1 92 ? 29.547 -31.751 -56.571 1.00 61.38 92 VAL A O 1
ATOM 745 N N . VAL A 1 93 ? 31.317 -30.386 -56.237 1.00 63.31 93 VAL A N 1
ATOM 746 C CA . VAL A 1 93 ? 31.567 -30.004 -57.623 1.00 63.31 93 VAL A CA 1
ATOM 747 C C . VAL A 1 93 ? 31.814 -31.299 -58.393 1.00 63.31 93 VAL A C 1
ATOM 749 O O . VAL A 1 93 ? 32.842 -31.943 -58.158 1.00 63.31 93 VAL A O 1
ATOM 752 N N . PRO A 1 94 ? 30.910 -31.733 -59.291 1.00 59.41 94 PRO A N 1
ATOM 753 C CA . PRO A 1 94 ? 31.247 -32.776 -60.232 1.00 59.41 94 PRO A CA 1
ATOM 754 C C . PRO A 1 94 ? 32.241 -32.172 -61.223 1.00 59.41 94 PRO A C 1
ATOM 756 O O . PRO A 1 94 ? 32.039 -31.086 -61.765 1.00 59.41 94 PRO A O 1
ATOM 759 N N . LEU A 1 95 ? 33.340 -32.892 -61.395 1.00 61.97 95 LEU A N 1
ATOM 760 C CA . LEU A 1 95 ? 34.415 -32.678 -62.355 1.00 61.97 95 LEU A CA 1
ATOM 761 C C . LEU A 1 95 ? 33.888 -32.199 -63.734 1.00 61.97 95 LEU A C 1
ATOM 763 O O . LEU A 1 95 ? 32.886 -32.735 -64.209 1.00 61.97 95 LEU A O 1
ATOM 767 N N . PRO A 1 96 ? 34.552 -31.238 -64.404 1.00 59.22 96 PRO A N 1
ATOM 768 C CA . PRO A 1 96 ? 34.076 -30.674 -65.666 1.00 59.22 96 PRO A CA 1
ATOM 769 C C . PRO A 1 96 ? 34.217 -31.674 -66.822 1.00 59.22 96 PRO A C 1
ATOM 771 O O . PRO A 1 96 ? 35.330 -31.990 -67.243 1.00 59.22 96 PRO A O 1
ATOM 774 N N . GLU A 1 97 ? 33.091 -32.126 -67.378 1.00 59.19 97 GLU A N 1
ATOM 775 C CA . GLU A 1 97 ? 33.053 -32.790 -68.682 1.00 59.19 97 GLU A CA 1
ATOM 776 C C . GLU A 1 97 ? 32.709 -31.755 -69.763 1.00 59.19 97 GLU A C 1
ATOM 778 O O . GLU A 1 97 ? 31.624 -31.179 -69.818 1.00 59.19 97 GLU A O 1
ATOM 783 N N . LEU A 1 98 ? 33.724 -31.468 -70.574 1.00 55.69 98 LEU A N 1
ATOM 784 C CA . LEU A 1 98 ? 33.710 -30.614 -71.756 1.00 55.69 98 LEU A CA 1
ATOM 785 C C . LEU A 1 98 ? 32.678 -31.092 -72.791 1.00 55.69 98 LEU A C 1
ATOM 787 O O . LEU A 1 98 ? 32.698 -32.270 -73.131 1.00 55.69 98 LEU A O 1
ATOM 791 N N . ALA A 1 99 ? 31.889 -30.169 -73.365 1.00 54.81 99 ALA A N 1
ATOM 792 C CA . ALA A 1 99 ? 31.698 -29.914 -74.816 1.00 54.81 99 ALA A CA 1
ATOM 793 C C . ALA A 1 99 ? 30.429 -29.031 -75.065 1.00 54.81 99 ALA A C 1
ATOM 795 O O . ALA A 1 99 ? 29.809 -28.594 -74.100 1.00 54.81 99 ALA A O 1
ATOM 796 N N . PRO A 1 100 ? 30.081 -28.624 -76.306 1.00 55.38 100 PRO A N 1
ATOM 797 C CA . PRO A 1 100 ? 30.370 -27.290 -76.828 1.00 55.38 100 PRO A CA 1
ATOM 798 C C . PRO A 1 100 ? 29.127 -26.469 -77.246 1.00 55.38 100 PRO A C 1
ATOM 800 O O . PRO A 1 100 ? 28.095 -27.000 -77.634 1.00 55.38 100 PRO A O 1
ATOM 803 N N . VAL A 1 101 ? 29.309 -25.145 -77.219 1.00 54.75 101 VAL A N 1
ATOM 804 C CA . VAL A 1 101 ? 28.749 -24.082 -78.083 1.00 54.75 101 VAL A CA 1
ATOM 805 C C . VAL A 1 101 ? 27.548 -24.436 -78.983 1.00 54.75 101 VAL A C 1
ATOM 807 O O . VAL A 1 101 ? 27.712 -25.095 -80.008 1.00 54.75 101 VAL A O 1
ATOM 810 N N . VAL A 1 102 ? 26.402 -23.798 -78.715 1.00 58.44 102 VAL A N 1
ATOM 811 C CA . VAL A 1 102 ? 25.410 -23.401 -79.735 1.00 58.44 102 VAL A CA 1
ATOM 812 C C . VAL A 1 102 ? 24.912 -21.983 -79.402 1.00 58.44 102 VAL A C 1
ATOM 814 O O . VAL A 1 102 ? 24.444 -21.771 -78.284 1.00 58.44 102 VAL A O 1
ATOM 817 N N . PRO A 1 103 ? 25.025 -20.998 -80.315 1.00 56.44 103 PRO A N 1
ATOM 818 C CA . PRO A 1 103 ? 24.400 -19.691 -80.159 1.00 56.44 103 PRO A CA 1
ATOM 819 C C . PRO A 1 103 ? 22.996 -19.717 -80.772 1.00 56.44 103 PRO A C 1
ATOM 821 O O . PRO A 1 103 ? 22.855 -20.021 -81.956 1.00 56.44 103 PRO A O 1
ATOM 824 N N . GLU A 1 104 ? 21.970 -19.338 -80.012 1.00 54.09 104 GLU A N 1
ATOM 825 C CA . GLU A 1 104 ? 20.666 -19.018 -80.595 1.00 54.09 104 GLU A CA 1
ATOM 826 C C . GLU A 1 104 ? 20.153 -17.680 -80.060 1.00 54.09 104 GLU A C 1
ATOM 828 O O . GLU A 1 104 ? 19.844 -17.484 -78.888 1.00 54.09 104 GLU A O 1
ATOM 833 N N . MET A 1 105 ? 20.197 -16.741 -80.994 1.00 49.72 105 MET A N 1
ATOM 834 C CA . MET A 1 105 ? 19.642 -15.402 -81.008 1.00 49.72 105 MET A CA 1
ATOM 835 C C . MET A 1 105 ? 18.117 -15.510 -81.137 1.00 49.72 105 MET A C 1
ATOM 837 O O . MET A 1 105 ? 17.661 -16.406 -81.840 1.00 49.72 105 MET A O 1
ATOM 841 N N . VAL A 1 106 ? 17.369 -14.579 -80.530 1.00 50.25 106 VAL A N 1
ATOM 842 C CA . VAL A 1 106 ? 16.153 -13.905 -81.051 1.00 50.25 106 VAL A CA 1
ATOM 843 C C . VAL A 1 106 ? 15.321 -13.379 -79.870 1.00 50.25 106 VAL A C 1
ATOM 845 O O . VAL A 1 106 ? 14.706 -14.131 -79.119 1.00 50.25 106 VAL A O 1
ATOM 848 N N . GLU A 1 107 ? 15.307 -12.051 -79.733 1.00 50.97 107 GLU A N 1
ATOM 849 C CA . GLU A 1 107 ? 14.241 -11.290 -79.069 1.00 50.97 107 GLU A CA 1
ATOM 850 C C . GLU A 1 107 ? 12.928 -11.432 -79.860 1.00 50.97 107 GLU A C 1
ATOM 852 O O . GLU A 1 107 ? 12.959 -11.577 -81.085 1.00 50.97 107 GLU A O 1
ATOM 857 N N . PRO A 1 108 ? 11.760 -11.268 -79.219 1.00 56.31 108 PRO A N 1
ATOM 858 C CA . PRO A 1 108 ? 11.072 -10.007 -79.487 1.00 56.31 108 PRO A CA 1
ATOM 859 C C . PRO A 1 108 ? 10.318 -9.394 -78.297 1.00 56.31 108 PRO A C 1
ATOM 861 O O . PRO A 1 108 ? 9.648 -10.054 -77.507 1.00 56.31 108 PRO A O 1
ATOM 864 N N . VAL A 1 109 ? 10.388 -8.065 -78.299 1.00 52.19 109 VAL A N 1
ATOM 865 C CA . VAL A 1 109 ? 9.495 -7.065 -77.707 1.00 52.19 109 VAL A CA 1
ATOM 866 C C . VAL A 1 109 ? 8.011 -7.411 -77.884 1.00 52.19 109 VAL A C 1
ATOM 868 O O . VAL A 1 109 ? 7.568 -7.539 -79.023 1.00 52.19 109 VAL A O 1
ATOM 871 N N . ILE A 1 110 ? 7.229 -7.396 -76.794 1.00 49.56 110 ILE A N 1
ATOM 872 C CA . ILE A 1 110 ? 5.831 -6.922 -76.793 1.00 49.56 110 ILE A CA 1
ATOM 873 C C . ILE A 1 110 ? 5.568 -6.142 -75.497 1.00 49.56 110 ILE A C 1
ATOM 875 O O . ILE A 1 110 ? 5.777 -6.635 -74.393 1.00 49.56 110 ILE A O 1
ATOM 879 N N . ALA A 1 111 ? 5.126 -4.903 -75.690 1.00 49.59 111 ALA A N 1
ATOM 880 C CA . ALA A 1 111 ? 4.639 -3.960 -74.697 1.00 49.59 111 ALA A CA 1
ATOM 881 C C . ALA A 1 111 ? 3.163 -4.210 -74.357 1.00 49.59 111 ALA A C 1
ATOM 883 O O . ALA A 1 111 ? 2.414 -4.541 -75.272 1.00 49.59 111 ALA A O 1
ATOM 884 N N . SER A 1 112 ? 2.753 -3.941 -73.109 1.00 50.66 112 SER A N 1
ATOM 885 C CA . SER A 1 112 ? 1.444 -3.352 -72.742 1.00 50.66 112 SER A CA 1
ATOM 886 C C . SER A 1 112 ? 1.175 -3.459 -71.235 1.00 50.66 112 SER A C 1
ATOM 888 O O . SER A 1 112 ? 1.175 -4.574 -70.728 1.00 50.66 112 SER A O 1
ATOM 890 N N . GLU A 1 113 ? 0.908 -2.322 -70.583 1.00 51.38 113 GLU A N 1
ATOM 891 C CA . GLU A 1 113 ? -0.011 -2.085 -69.439 1.00 51.38 113 GLU A CA 1
ATOM 892 C C . GLU A 1 113 ? 0.227 -0.617 -69.023 1.00 51.38 113 GLU A C 1
ATOM 894 O O . GLU A 1 113 ? 1.270 -0.281 -68.469 1.00 51.38 113 GLU A O 1
ATOM 899 N N . ASP A 1 114 ? -0.468 0.368 -69.594 1.00 42.12 114 ASP A N 1
ATOM 900 C CA . ASP A 1 114 ? -1.863 0.785 -69.367 1.00 42.12 114 ASP A CA 1
ATOM 901 C C . ASP A 1 114 ? -2.265 0.961 -67.891 1.00 42.12 114 ASP A C 1
ATOM 903 O O . ASP A 1 114 ? -2.375 0.010 -67.127 1.00 42.12 114 ASP A O 1
ATOM 907 N N . ASP A 1 115 ? -2.542 2.233 -67.586 1.00 45.25 115 ASP A N 1
ATOM 908 C CA . ASP A 1 115 ? -3.554 2.754 -66.667 1.00 45.25 115 ASP A CA 1
ATOM 909 C C . ASP A 1 115 ? -3.488 2.390 -65.174 1.00 45.25 115 ASP A C 1
ATOM 911 O O . ASP A 1 115 ? -3.861 1.298 -64.757 1.00 45.25 115 ASP A O 1
ATOM 915 N N . ALA A 1 116 ? -3.180 3.394 -64.338 1.00 47.38 116 ALA A N 1
ATOM 916 C CA . ALA A 1 116 ? -4.103 3.820 -63.278 1.00 47.38 116 ALA A CA 1
ATOM 917 C C . ALA A 1 116 ? -3.564 4.986 -62.423 1.00 47.38 116 ALA A C 1
ATOM 919 O O . ALA A 1 116 ? -2.620 4.848 -61.652 1.00 47.38 116 ALA A O 1
ATOM 920 N N . LEU A 1 117 ? -4.347 6.068 -62.460 1.00 49.50 117 LEU A N 1
ATOM 921 C CA . LEU A 1 117 ? -4.731 6.928 -61.335 1.00 49.50 117 LEU A CA 1
ATOM 922 C C . LEU A 1 117 ? -3.764 8.031 -60.873 1.00 49.50 117 LEU A C 1
ATOM 924 O O . LEU A 1 117 ? -2.802 7.851 -60.133 1.00 49.50 117 LEU A O 1
ATOM 928 N N . SER A 1 118 ? -4.184 9.235 -61.254 1.00 57.06 118 SER A N 1
ATOM 929 C CA . SER A 1 118 ? -3.812 10.544 -60.735 1.00 57.06 118 SER A CA 1
ATOM 930 C C . SER A 1 118 ? -3.947 10.647 -59.206 1.00 57.06 118 SER A C 1
ATOM 932 O O . SER A 1 118 ? -5.017 10.358 -58.662 1.00 57.06 118 SER A O 1
ATOM 934 N N . PRO A 1 119 ? -2.922 11.157 -58.508 1.00 56.16 119 PRO A N 1
ATOM 935 C CA . PRO A 1 119 ? -3.061 11.646 -57.144 1.00 56.16 119 PRO A CA 1
ATOM 936 C C . PRO A 1 119 ? -3.846 12.964 -57.100 1.00 56.16 119 PRO A C 1
ATOM 938 O O . PRO A 1 119 ? -3.570 13.906 -57.840 1.00 56.16 119 PRO A O 1
ATOM 941 N N . ILE A 1 120 ? -4.839 13.019 -56.216 1.00 60.50 120 ILE A N 1
ATOM 942 C CA . ILE A 1 120 ? -5.571 14.230 -55.843 1.00 60.50 120 ILE A CA 1
ATOM 943 C C . ILE A 1 120 ? -4.629 15.107 -55.010 1.00 60.50 120 ILE A C 1
ATOM 945 O O . ILE A 1 120 ? -4.289 14.751 -53.883 1.00 60.50 120 ILE A O 1
ATOM 949 N N . GLU A 1 121 ? -4.221 16.252 -55.554 1.00 44.38 121 GLU A N 1
ATOM 950 C CA . GLU A 1 121 ? -3.543 17.306 -54.799 1.00 44.38 121 GLU A CA 1
ATOM 951 C C . GLU A 1 121 ? -4.565 18.026 -53.907 1.00 44.38 121 GLU A C 1
ATOM 953 O O . GLU A 1 121 ? -5.438 18.760 -54.376 1.00 44.38 121 GLU A O 1
ATOM 958 N N . LEU A 1 122 ? -4.472 17.795 -52.598 1.00 65.00 122 LEU A N 1
ATOM 959 C CA . LEU A 1 122 ? -5.076 18.664 -51.593 1.00 65.00 122 LEU A CA 1
ATOM 960 C C . LEU A 1 122 ? -4.088 19.795 -51.268 1.00 65.00 122 LEU A C 1
ATOM 962 O O . LEU A 1 122 ? -2.914 19.514 -51.027 1.00 65.00 122 LEU A O 1
ATOM 966 N N . PRO A 1 123 ? -4.537 21.060 -51.198 1.00 52.09 123 PRO A N 1
ATOM 967 C CA . PRO A 1 123 ? -3.699 22.156 -50.738 1.00 52.09 123 PRO A CA 1
ATOM 968 C C . PRO A 1 123 ? -3.521 22.048 -49.219 1.00 52.09 123 PRO A C 1
ATOM 970 O O . PRO A 1 123 ? -4.409 22.407 -48.445 1.00 52.09 123 PRO A O 1
ATOM 973 N N . ILE A 1 124 ? -2.368 21.541 -48.789 1.00 54.03 124 ILE A N 1
ATOM 974 C CA . ILE A 1 124 ? -1.925 21.627 -47.399 1.00 54.03 124 ILE A CA 1
ATOM 975 C C . ILE A 1 124 ? -1.301 23.015 -47.213 1.00 54.03 124 ILE A C 1
ATOM 977 O O . ILE A 1 124 ? -0.223 23.311 -47.720 1.00 54.03 124 ILE A O 1
ATOM 981 N N . MET A 1 125 ? -2.021 23.889 -46.508 1.00 53.69 125 MET A N 1
ATOM 982 C CA . MET A 1 125 ? -1.436 25.056 -45.850 1.00 53.69 125 MET A CA 1
ATOM 983 C C . MET A 1 125 ? -0.613 24.567 -44.648 1.00 53.69 125 MET A C 1
ATOM 985 O O . MET A 1 125 ? -1.135 24.472 -43.540 1.00 53.69 125 MET A O 1
ATOM 989 N N . GLU A 1 126 ? 0.663 24.275 -44.870 1.00 53.62 126 GLU A N 1
ATOM 990 C CA . GLU A 1 126 ? 1.698 24.198 -43.828 1.00 53.62 126 GLU A CA 1
ATOM 991 C C . GLU A 1 126 ? 2.576 25.442 -44.001 1.00 53.62 126 GLU A C 1
ATOM 993 O O . GLU A 1 126 ? 3.274 25.619 -44.991 1.00 53.62 126 GLU A O 1
ATOM 998 N N . SER A 1 127 ? 2.260 26.503 -43.261 1.00 57.69 127 SER A N 1
ATOM 999 C CA . SER A 1 127 ? 2.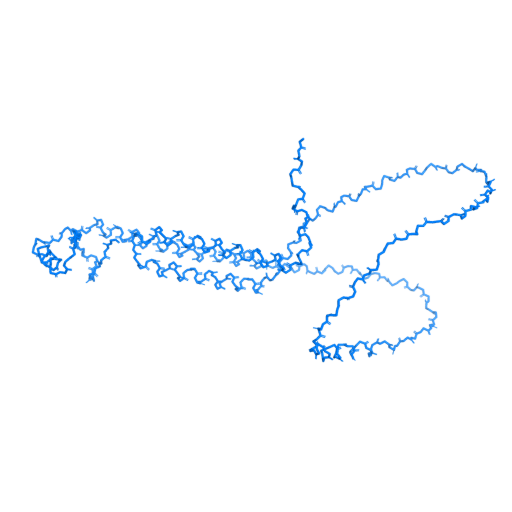946 26.865 -42.016 1.00 57.69 127 SER A CA 1
ATOM 1000 C C . SER A 1 127 ? 4.411 27.245 -42.253 1.00 57.69 127 SER A C 1
ATOM 1002 O O . SER A 1 127 ? 5.310 26.413 -42.211 1.00 57.69 127 SER A O 1
ATOM 1004 N N . GLU A 1 128 ? 4.631 28.546 -42.442 1.00 54.16 128 GLU A N 1
ATOM 1005 C CA . GLU A 1 128 ? 5.917 29.243 -42.601 1.00 54.16 128 GLU A CA 1
ATOM 1006 C C . GLU A 1 128 ? 6.835 29.182 -41.352 1.00 54.16 128 GLU A C 1
ATOM 1008 O O . GLU A 1 128 ? 7.518 30.156 -41.044 1.00 54.16 128 GLU A O 1
ATOM 1013 N N . PHE A 1 129 ? 6.859 28.085 -40.587 1.00 53.72 129 PHE A N 1
ATOM 1014 C CA . PHE A 1 129 ? 7.534 28.051 -39.280 1.00 53.72 129 PHE A CA 1
ATOM 1015 C C . PHE A 1 129 ? 8.760 27.125 -39.174 1.00 53.72 129 PHE A C 1
ATOM 1017 O O . PHE A 1 129 ? 9.411 27.124 -38.135 1.00 53.72 129 PHE A O 1
ATOM 1024 N N . GLU A 1 130 ? 9.148 26.397 -40.229 1.00 53.25 130 GLU A N 1
ATOM 1025 C CA . GLU A 1 130 ? 10.317 25.487 -40.180 1.00 53.25 130 GLU A CA 1
ATOM 1026 C C . GLU A 1 130 ? 11.544 25.925 -41.001 1.00 53.25 130 GLU A C 1
ATOM 1028 O O . GLU A 1 130 ? 12.592 25.288 -40.932 1.00 53.25 130 GLU A O 1
ATOM 1033 N N . ALA A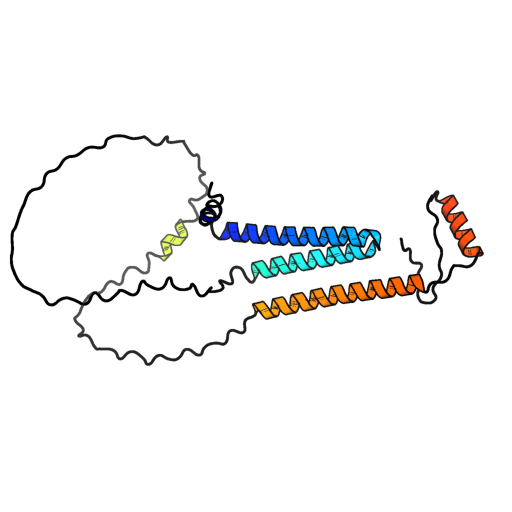 1 131 ? 11.494 27.060 -41.704 1.00 53.22 131 ALA A N 1
ATOM 1034 C CA . ALA A 1 131 ? 12.584 27.480 -42.594 1.00 53.22 131 ALA A CA 1
ATOM 1035 C C . ALA A 1 131 ? 13.850 28.032 -41.891 1.00 53.22 131 ALA A C 1
ATOM 1037 O O . ALA A 1 131 ? 14.805 28.408 -42.570 1.00 53.22 131 ALA A O 1
ATOM 1038 N N . GLU A 1 132 ? 13.900 28.100 -40.555 1.00 55.06 132 GLU A N 1
ATOM 1039 C CA . GLU A 1 132 ? 15.040 28.702 -39.839 1.00 55.06 132 GLU A CA 1
ATOM 1040 C C . GLU A 1 132 ? 16.005 27.680 -39.207 1.00 55.06 132 GLU A C 1
ATOM 1042 O O . GLU A 1 132 ? 17.144 28.028 -38.887 1.00 55.06 132 GLU A O 1
ATOM 1047 N N . TRP A 1 133 ? 15.618 26.406 -39.065 1.00 55.22 133 TRP A N 1
ATOM 1048 C CA . TRP A 1 133 ? 16.433 25.436 -38.318 1.00 55.22 133 TRP A CA 1
ATOM 1049 C C . TRP A 1 133 ? 17.400 24.606 -39.193 1.00 55.22 133 TRP A C 1
ATOM 1051 O O . TRP A 1 133 ? 18.530 24.359 -38.767 1.00 55.22 133 TRP A O 1
ATOM 1061 N N . GLU A 1 134 ? 17.053 24.294 -40.449 1.00 54.53 134 GLU A N 1
ATOM 1062 C CA . GLU A 1 134 ? 17.914 23.492 -41.348 1.00 54.53 134 GLU A CA 1
ATOM 1063 C C . GLU A 1 134 ? 19.141 24.250 -41.894 1.00 54.53 134 GLU A C 1
ATOM 1065 O O . GLU A 1 134 ? 20.138 23.647 -42.300 1.00 54.53 134 GLU A O 1
ATOM 1070 N N . SER A 1 135 ? 19.142 25.586 -41.843 1.00 51.88 135 SER A N 1
ATOM 1071 C CA . SER A 1 135 ? 20.244 26.403 -42.379 1.00 51.88 135 SER A CA 1
ATOM 1072 C C . SER A 1 135 ? 21.551 26.282 -41.567 1.00 51.88 135 SER A C 1
ATOM 1074 O O . SER A 1 135 ? 22.627 26.669 -42.030 1.00 51.88 135 SER A O 1
ATOM 1076 N N . ARG A 1 136 ? 21.508 25.704 -40.355 1.00 54.28 136 ARG A N 1
ATOM 1077 C CA . ARG A 1 136 ? 22.699 25.542 -39.498 1.00 54.28 136 ARG A CA 1
ATOM 1078 C C . ARG A 1 136 ? 23.423 24.204 -39.626 1.00 54.28 136 ARG A C 1
ATOM 1080 O O . ARG A 1 136 ? 24.617 24.173 -39.318 1.00 54.28 136 ARG A O 1
ATOM 1087 N N . GLU A 1 137 ? 22.779 23.134 -40.085 1.00 55.09 137 GLU A N 1
ATOM 1088 C CA . GLU A 1 137 ? 23.437 21.818 -40.160 1.00 55.09 137 GLU A CA 1
ATOM 1089 C C . GLU A 1 137 ? 24.203 21.604 -41.474 1.00 55.09 137 GLU A C 1
ATOM 1091 O O . GLU A 1 137 ? 25.301 21.043 -41.462 1.00 55.09 137 GLU A O 1
ATOM 1096 N N . HIS A 1 138 ? 23.750 22.184 -42.588 1.00 53.53 138 HIS A N 1
ATOM 1097 C CA . HIS A 1 138 ? 24.452 22.042 -43.872 1.00 53.53 138 HIS A CA 1
ATOM 1098 C C . HIS A 1 138 ? 25.732 22.888 -43.998 1.00 53.53 138 HIS A C 1
ATOM 1100 O O . HIS A 1 138 ? 26.597 22.582 -44.820 1.00 53.53 138 HIS A O 1
ATOM 1106 N N . ALA A 1 139 ? 25.931 23.893 -43.139 1.00 54.03 139 ALA A N 1
ATOM 1107 C CA . ALA A 1 139 ? 27.146 24.712 -43.146 1.00 54.03 139 ALA A CA 1
ATOM 1108 C C . ALA A 1 139 ? 28.376 24.013 -42.527 1.00 54.03 139 ALA A C 1
ATOM 1110 O O . ALA A 1 139 ? 29.499 24.480 -42.716 1.00 54.03 139 ALA A O 1
ATOM 1111 N N . LYS A 1 140 ? 28.205 22.895 -41.802 1.00 51.31 140 LYS A N 1
ATOM 1112 C CA . LYS A 1 140 ? 29.333 22.153 -41.200 1.00 51.31 140 LYS A CA 1
ATOM 1113 C C . LYS A 1 140 ? 29.811 20.948 -42.007 1.00 51.31 140 LYS A C 1
ATOM 1115 O O . LYS A 1 140 ? 30.922 20.487 -41.765 1.00 51.31 140 LYS A O 1
ATOM 1120 N N . VAL A 1 141 ? 29.039 20.475 -42.986 1.00 54.53 141 VAL A N 1
ATOM 1121 C CA . VAL A 1 141 ? 29.419 19.300 -43.794 1.00 54.53 141 VAL A CA 1
ATOM 1122 C C . VAL A 1 141 ? 30.223 19.692 -45.046 1.00 54.53 141 VAL A C 1
ATOM 1124 O O . VAL A 1 141 ? 31.036 18.911 -45.527 1.00 54.53 141 VAL A O 1
ATOM 1127 N N . ALA A 1 142 ? 30.115 20.939 -45.519 1.00 50.97 142 ALA A N 1
ATOM 1128 C CA . ALA A 1 142 ? 30.834 21.408 -46.710 1.00 50.97 142 ALA A CA 1
ATOM 1129 C C . ALA A 1 142 ? 32.328 21.746 -46.489 1.00 50.97 142 ALA A C 1
ATOM 1131 O O . ALA A 1 142 ? 33.047 21.987 -47.455 1.00 50.97 142 ALA A O 1
ATOM 1132 N N . ALA A 1 143 ? 32.828 21.756 -45.247 1.00 52.12 143 ALA A N 1
ATOM 1133 C CA . ALA A 1 143 ? 34.214 22.144 -44.948 1.00 52.12 143 ALA A CA 1
ATOM 1134 C C . ALA A 1 143 ? 35.215 20.969 -44.886 1.00 52.12 143 ALA A C 1
ATOM 1136 O O . ALA A 1 14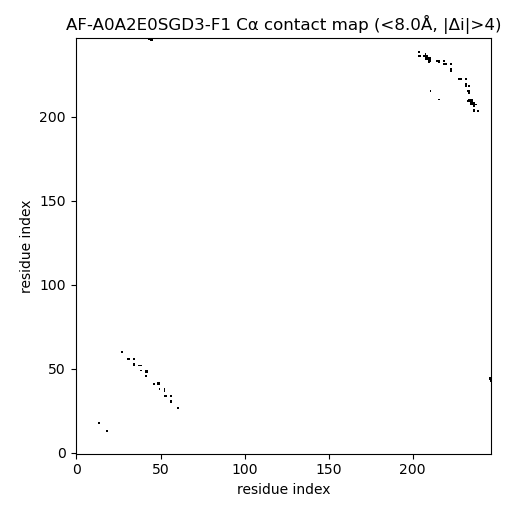3 ? 36.403 21.204 -44.678 1.00 52.12 143 ALA A O 1
ATOM 1137 N N . VAL A 1 144 ? 34.771 19.718 -45.065 1.00 53.53 144 VAL A N 1
ATOM 1138 C CA . VAL A 1 144 ? 35.636 18.516 -44.964 1.00 53.53 144 VAL A CA 1
ATOM 1139 C C . VAL A 1 144 ? 35.705 17.729 -46.287 1.00 53.53 144 VAL A C 1
ATOM 1141 O O . VAL A 1 144 ? 36.194 16.609 -46.329 1.00 53.53 144 VAL A O 1
ATOM 1144 N N . ALA A 1 145 ? 35.260 18.317 -47.402 1.00 53.16 145 ALA A N 1
ATOM 1145 C CA . ALA A 1 145 ? 35.229 17.669 -48.720 1.00 53.16 145 ALA A CA 1
ATOM 1146 C C . ALA A 1 145 ? 36.138 18.364 -49.756 1.00 53.16 145 ALA A C 1
ATOM 1148 O O . ALA A 1 145 ? 35.739 18.620 -50.889 1.00 53.16 145 ALA A O 1
ATOM 1149 N N . SER A 1 146 ? 37.365 18.728 -49.374 1.00 54.97 146 SER A N 1
ATOM 1150 C CA . SER A 1 146 ? 38.388 19.207 -50.318 1.00 54.97 146 SER A CA 1
ATOM 1151 C C . SER A 1 146 ? 39.789 18.886 -49.810 1.00 54.97 146 SER A C 1
ATOM 1153 O O . SER A 1 146 ? 40.512 19.749 -49.320 1.00 54.97 146 SER A O 1
ATOM 1155 N N . ALA A 1 147 ? 40.159 17.616 -49.923 1.00 52.72 147 ALA A N 1
ATOM 1156 C CA . ALA A 1 147 ? 41.549 17.174 -49.973 1.00 52.72 147 ALA A CA 1
ATOM 1157 C C . ALA A 1 147 ? 41.606 15.861 -50.765 1.00 52.72 147 ALA A C 1
ATOM 1159 O O . ALA A 1 147 ? 42.008 14.817 -50.264 1.00 52.72 147 ALA A O 1
ATOM 1160 N N . GLU A 1 148 ? 41.126 15.922 -52.006 1.00 53.59 148 GLU A N 1
ATOM 1161 C CA . GLU A 1 148 ? 41.334 14.890 -53.014 1.00 53.59 148 GLU A CA 1
ATOM 1162 C C . GLU A 1 148 ? 42.717 15.123 -53.635 1.00 53.59 148 GLU A C 1
ATOM 1164 O O . GLU A 1 148 ? 42.929 16.068 -54.396 1.00 53.59 148 GLU A O 1
ATOM 1169 N N . ILE A 1 149 ? 43.686 14.303 -53.226 1.00 56.50 149 ILE A N 1
ATOM 1170 C CA . ILE A 1 149 ? 44.993 14.167 -53.872 1.00 56.50 149 ILE A CA 1
ATOM 1171 C C . ILE A 1 149 ? 45.197 12.673 -54.133 1.00 56.50 149 ILE A C 1
ATOM 1173 O O . ILE A 1 149 ? 45.536 11.912 -53.231 1.00 56.50 149 ILE A O 1
ATOM 1177 N N . GLU A 1 150 ? 45.011 12.276 -55.385 1.00 51.03 150 GLU A N 1
ATOM 1178 C CA . GLU A 1 150 ? 45.540 11.048 -55.984 1.00 51.03 150 GLU A CA 1
ATOM 1179 C C . GLU A 1 150 ? 46.621 11.431 -57.022 1.00 51.03 150 GLU A C 1
ATOM 1181 O O . GLU A 1 150 ? 46.615 12.563 -57.512 1.00 51.03 150 GLU A O 1
ATOM 1186 N N . PRO A 1 151 ? 47.467 10.511 -57.525 1.00 59.84 151 PRO A N 1
ATOM 1187 C CA . PRO A 1 151 ? 48.072 9.346 -56.878 1.00 59.84 151 PRO A CA 1
ATOM 1188 C C . PRO A 1 151 ? 49.579 9.233 -57.230 1.00 59.84 151 PRO A C 1
ATOM 1190 O O . PRO A 1 151 ? 50.033 9.651 -58.296 1.00 59.84 151 PRO A O 1
ATOM 1193 N N . ALA A 1 152 ? 50.384 8.589 -56.385 1.00 46.91 152 ALA A N 1
ATOM 1194 C CA . ALA A 1 152 ? 51.702 8.101 -56.799 1.00 46.91 152 ALA A CA 1
ATOM 1195 C C . ALA A 1 152 ? 51.905 6.693 -56.249 1.00 46.91 152 ALA A C 1
ATOM 1197 O O . ALA A 1 152 ? 51.746 6.463 -55.054 1.00 46.91 152 ALA A O 1
ATOM 1198 N N . GLY A 1 153 ? 52.197 5.757 -57.153 1.00 56.41 153 GLY A N 1
ATOM 1199 C CA . GLY A 1 153 ? 52.234 4.324 -56.896 1.00 56.41 153 GLY A CA 1
ATOM 1200 C C . GLY A 1 153 ? 53.068 3.947 -55.677 1.00 56.41 153 GLY A C 1
ATOM 1201 O O . GLY A 1 153 ? 54.283 4.141 -55.651 1.00 56.41 153 GLY A O 1
ATOM 1202 N N . VAL A 1 154 ? 52.399 3.348 -54.698 1.00 53.47 154 VAL A N 1
ATOM 1203 C CA . VAL A 1 154 ? 53.028 2.671 -53.571 1.00 53.47 154 VAL A CA 1
ATOM 1204 C C . VAL A 1 154 ? 52.680 1.196 -53.706 1.00 53.47 154 VAL A C 1
ATOM 1206 O O . VAL A 1 154 ? 51.519 0.797 -53.706 1.00 53.47 154 VAL A O 1
ATOM 1209 N N . THR A 1 155 ? 53.718 0.395 -53.907 1.00 57.75 155 THR A N 1
ATOM 1210 C CA . THR A 1 155 ? 53.686 -1.067 -53.855 1.00 57.75 155 THR A CA 1
ATOM 1211 C C . THR A 1 155 ? 52.991 -1.545 -52.577 1.00 57.75 155 THR A C 1
ATOM 1213 O O . THR A 1 155 ? 53.239 -0.944 -51.531 1.00 57.75 155 THR A O 1
ATOM 1216 N N . PRO A 1 156 ? 52.191 -2.627 -52.614 1.00 55.47 156 PRO A N 1
ATOM 1217 C CA . PRO A 1 156 ? 51.515 -3.153 -51.434 1.00 55.47 156 PRO A CA 1
ATOM 1218 C C . PRO A 1 156 ? 52.562 -3.674 -50.444 1.00 55.47 156 PRO A C 1
ATOM 1220 O O . PRO A 1 156 ? 53.057 -4.795 -50.558 1.00 55.47 156 PRO A O 1
ATOM 1223 N N . VAL A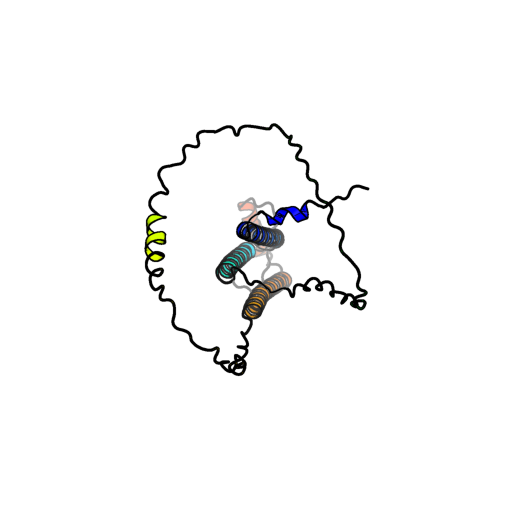 1 157 ? 52.944 -2.830 -49.488 1.00 64.38 157 VAL A N 1
ATOM 1224 C CA . VAL A 1 157 ? 53.634 -3.264 -48.280 1.00 64.38 157 VAL A CA 1
ATOM 1225 C C . VAL A 1 157 ? 52.571 -3.978 -47.465 1.00 64.38 157 VAL A C 1
ATOM 1227 O O . VAL A 1 157 ? 51.617 -3.363 -47.003 1.00 64.38 157 VAL A O 1
ATOM 1230 N N . VAL A 1 158 ? 52.707 -5.299 -47.375 1.00 68.38 158 VAL A N 1
ATOM 1231 C CA . VAL A 1 158 ? 51.948 -6.144 -46.454 1.00 68.38 158 VAL A CA 1
ATOM 1232 C C . VAL A 1 158 ? 52.304 -5.670 -45.049 1.00 68.38 158 VAL A C 1
ATOM 1234 O O . VAL A 1 158 ? 53.335 -6.049 -44.493 1.00 68.38 158 VAL A O 1
ATOM 1237 N N . GLU A 1 159 ? 51.504 -4.740 -44.539 1.00 68.56 159 GLU A N 1
ATOM 1238 C CA . GLU A 1 159 ? 51.610 -4.219 -43.188 1.00 68.56 159 GLU A CA 1
ATOM 1239 C C . GLU A 1 159 ? 51.198 -5.349 -42.236 1.00 68.56 159 GLU A C 1
ATOM 1241 O O . GLU A 1 159 ? 50.088 -5.874 -42.362 1.00 68.56 159 GLU A O 1
ATOM 1246 N N . PRO A 1 160 ? 52.107 -5.826 -41.367 1.00 70.88 160 PRO A N 1
ATOM 1247 C CA . PRO A 1 160 ? 51.815 -6.934 -40.476 1.00 70.88 160 PRO A CA 1
ATOM 1248 C C . PRO A 1 160 ? 50.680 -6.524 -39.541 1.00 70.88 160 PRO A C 1
ATOM 1250 O O . PRO A 1 160 ? 50.809 -5.567 -38.778 1.00 70.88 160 PRO A O 1
ATOM 1253 N N . GLU A 1 161 ? 49.577 -7.261 -39.643 1.00 70.62 161 GLU A N 1
ATOM 1254 C CA . GLU A 1 161 ? 48.391 -7.150 -38.802 1.00 70.62 161 GLU A CA 1
ATOM 1255 C C . GLU A 1 161 ? 48.838 -7.041 -37.333 1.00 70.62 161 GLU A C 1
ATOM 1257 O O . GLU A 1 161 ? 49.528 -7.945 -36.839 1.00 70.62 161 GLU A O 1
ATOM 1262 N N . PRO A 1 162 ? 48.568 -5.911 -36.647 1.00 74.81 162 PRO A N 1
ATOM 1263 C CA . PRO A 1 162 ? 49.013 -5.733 -35.276 1.00 74.81 162 PRO A CA 1
ATOM 1264 C C . PRO A 1 162 ? 48.436 -6.881 -34.444 1.00 74.81 162 PRO A C 1
ATOM 1266 O O . PRO A 1 162 ? 47.257 -7.207 -34.608 1.00 74.81 162 PRO A O 1
ATOM 1269 N N . PRO A 1 163 ? 49.247 -7.525 -33.582 1.00 72.56 163 PRO A N 1
ATOM 1270 C CA . PRO A 1 163 ? 48.769 -8.627 -32.764 1.00 72.56 163 PRO A CA 1
ATOM 1271 C C . PRO A 1 163 ? 47.539 -8.132 -32.023 1.00 72.56 163 PRO A C 1
ATOM 1273 O O . PRO A 1 163 ? 47.617 -7.075 -31.396 1.00 72.56 163 PRO A O 1
ATOM 1276 N N . ALA A 1 164 ? 46.429 -8.862 -32.163 1.00 69.88 164 ALA A N 1
ATOM 1277 C CA . ALA A 1 164 ? 45.171 -8.580 -31.495 1.00 69.88 164 ALA A CA 1
ATOM 1278 C C . ALA A 1 164 ? 45.478 -8.253 -30.033 1.00 69.88 164 ALA A C 1
ATOM 1280 O O . ALA A 1 164 ? 45.822 -9.126 -29.236 1.00 69.88 164 ALA A O 1
ATOM 1281 N N . VAL A 1 165 ? 45.482 -6.959 -29.718 1.00 73.94 165 VAL A N 1
ATOM 1282 C CA . VAL A 1 165 ? 45.639 -6.495 -28.354 1.00 73.94 165 VAL A CA 1
ATOM 1283 C C . VAL A 1 165 ? 44.326 -6.896 -27.731 1.00 73.94 165 VAL A C 1
ATOM 1285 O O . VAL A 1 165 ? 43.299 -6.312 -28.067 1.00 73.94 165 VAL A O 1
ATOM 1288 N N . ASP A 1 166 ? 44.362 -7.950 -26.918 1.00 74.19 166 ASP A N 1
ATOM 1289 C CA . ASP A 1 166 ? 43.240 -8.368 -26.095 1.00 74.19 166 ASP A CA 1
ATOM 1290 C C . ASP A 1 166 ? 42.791 -7.139 -25.305 1.00 74.19 166 ASP A C 1
ATOM 1292 O O . ASP A 1 166 ? 43.398 -6.774 -24.290 1.00 74.19 166 ASP A O 1
ATOM 1296 N N . GLU A 1 167 ? 41.783 -6.432 -25.825 1.00 74.31 167 GLU A N 1
ATOM 1297 C CA . GLU A 1 167 ? 41.215 -5.290 -25.139 1.00 74.31 167 GLU A CA 1
ATOM 1298 C C . GLU A 1 167 ? 40.764 -5.822 -23.784 1.00 74.31 167 GLU A C 1
ATOM 1300 O O . GLU A 1 167 ? 40.003 -6.799 -23.732 1.00 74.31 167 GLU A O 1
ATOM 1305 N N . PRO A 1 168 ? 41.278 -5.260 -22.676 1.00 69.75 168 PRO A N 1
ATOM 1306 C CA . PRO A 1 168 ? 40.963 -5.770 -21.362 1.00 69.75 168 PRO A CA 1
ATOM 1307 C C . PRO A 1 168 ? 39.452 -5.710 -21.235 1.00 69.75 168 PRO A C 1
ATOM 1309 O O . PRO A 1 168 ? 38.883 -4.617 -21.232 1.00 69.75 168 PRO A O 1
ATOM 1312 N N . GLN A 1 169 ? 38.821 -6.887 -21.176 1.00 64.94 169 GLN A N 1
ATOM 1313 C CA . GLN A 1 169 ? 37.395 -7.038 -20.939 1.00 64.94 169 GLN A CA 1
ATOM 1314 C C . GLN A 1 169 ? 37.086 -6.284 -19.653 1.00 64.94 169 GLN A C 1
ATOM 13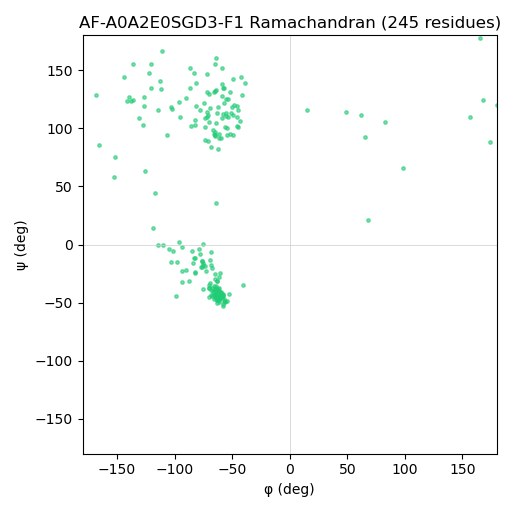16 O O . GLN A 1 169 ? 37.266 -6.793 -18.542 1.00 64.94 169 GLN A O 1
ATOM 1321 N N . GLN A 1 170 ? 36.678 -5.025 -19.801 1.00 63.44 170 GLN A N 1
ATOM 1322 C CA . GLN A 1 170 ? 36.205 -4.222 -18.701 1.00 63.44 170 GLN A CA 1
ATOM 1323 C C . GLN A 1 170 ? 34.953 -4.937 -18.238 1.00 63.44 170 GLN A C 1
ATOM 1325 O O . GLN A 1 170 ? 33.918 -4.928 -18.907 1.00 63.44 170 GLN A O 1
ATOM 1330 N N . SER A 1 171 ? 35.095 -5.622 -17.108 1.00 64.19 171 SER A N 1
ATOM 1331 C CA . SER A 1 171 ? 34.009 -6.212 -16.350 1.00 64.19 171 SER A CA 1
ATOM 1332 C C . SER A 1 171 ? 33.117 -5.061 -15.907 1.00 64.19 171 SER A C 1
ATOM 1334 O O . SER A 1 171 ? 33.241 -4.510 -14.815 1.00 64.19 171 SER A O 1
ATOM 1336 N N . SER A 1 172 ? 32.253 -4.637 -16.826 1.00 69.62 172 SER A N 1
ATOM 1337 C CA . SER A 1 172 ? 31.236 -3.636 -16.591 1.00 69.62 172 SER A CA 1
ATOM 1338 C C . SER A 1 172 ? 30.299 -4.250 -15.569 1.00 69.62 172 SER A C 1
ATOM 1340 O O . SER A 1 172 ? 29.460 -5.103 -15.861 1.00 69.62 172 SER A O 1
ATOM 1342 N N . MET A 1 173 ? 30.541 -3.893 -14.310 1.00 70.75 173 MET A N 1
ATOM 1343 C CA . MET A 1 173 ? 29.704 -4.317 -13.211 1.00 70.75 173 MET A CA 1
ATOM 1344 C C . MET A 1 173 ? 28.286 -3.886 -13.560 1.00 70.75 173 MET A C 1
ATOM 1346 O O . MET A 1 173 ? 27.997 -2.696 -13.692 1.00 70.75 173 MET A O 1
ATOM 1350 N N . SER A 1 174 ? 27.425 -4.872 -13.797 1.00 72.75 174 SER A N 1
ATOM 1351 C CA . SER A 1 174 ? 26.068 -4.628 -14.254 1.00 72.75 174 SER A CA 1
ATOM 1352 C C . SER A 1 174 ? 25.307 -3.929 -13.129 1.00 72.75 174 SER A C 1
ATOM 1354 O O . SER A 1 174 ? 24.852 -4.525 -12.157 1.00 72.75 174 SER A O 1
ATOM 1356 N N . TRP A 1 175 ? 25.201 -2.610 -13.239 1.00 71.81 175 TRP A N 1
ATOM 1357 C CA . TRP A 1 175 ? 24.474 -1.766 -12.296 1.00 71.81 175 TRP A CA 1
ATOM 1358 C C . TRP A 1 175 ? 22.954 -2.058 -12.231 1.00 71.81 175 TRP A C 1
ATOM 1360 O O . TRP A 1 175 ? 22.381 -1.938 -11.143 1.00 71.81 175 TRP A O 1
ATOM 1370 N N . PRO A 1 176 ? 22.263 -2.487 -13.315 1.00 75.75 176 PRO A N 1
ATOM 1371 C CA . PRO A 1 176 ? 20.819 -2.741 -13.271 1.00 75.75 176 PRO A CA 1
ATOM 1372 C C . PRO A 1 176 ? 20.349 -3.716 -12.172 1.00 75.75 176 PRO A C 1
ATOM 1374 O O . PRO A 1 176 ? 19.431 -3.356 -11.428 1.00 75.75 176 PRO A O 1
ATOM 1377 N N . PRO A 1 177 ? 20.955 -4.909 -11.983 1.00 73.75 177 PRO A N 1
ATOM 1378 C CA . PRO A 1 177 ? 20.553 -5.804 -10.897 1.00 73.75 177 PRO A CA 1
ATOM 1379 C C . PRO A 1 177 ? 20.817 -5.217 -9.500 1.00 73.75 177 PRO A C 1
ATOM 1381 O O . PRO A 1 177 ? 20.061 -5.501 -8.565 1.00 73.75 177 PRO A O 1
ATOM 1384 N N . LEU A 1 178 ? 21.830 -4.358 -9.333 1.00 77.25 178 LEU A N 1
ATOM 1385 C CA . LEU A 1 178 ? 22.102 -3.696 -8.051 1.00 77.25 178 LEU A CA 1
ATOM 1386 C C . LEU A 1 178 ? 20.993 -2.706 -7.673 1.00 77.25 178 LEU A C 1
ATOM 1388 O O . LEU A 1 178 ? 20.514 -2.721 -6.542 1.00 77.25 178 LEU A O 1
ATOM 1392 N N . LEU A 1 179 ? 20.519 -1.887 -8.613 1.00 76.94 179 LEU A N 1
ATOM 1393 C CA . LEU A 1 179 ? 19.405 -0.973 -8.337 1.00 76.94 179 LEU A CA 1
ATOM 1394 C C . LEU A 1 179 ? 18.087 -1.715 -8.106 1.00 76.94 179 LEU A C 1
ATOM 1396 O O . LEU A 1 179 ? 17.327 -1.340 -7.214 1.00 76.94 179 LEU A O 1
ATOM 1400 N N . PHE A 1 180 ? 17.823 -2.778 -8.867 1.00 73.44 180 PHE A N 1
ATOM 1401 C CA . PHE A 1 180 ? 16.618 -3.583 -8.673 1.00 73.44 180 PHE A CA 1
ATOM 1402 C C . PHE A 1 180 ? 16.606 -4.272 -7.301 1.00 73.44 180 PHE A C 1
ATOM 1404 O O . PHE A 1 180 ? 15.604 -4.220 -6.585 1.00 73.44 180 PHE A O 1
ATOM 1411 N N . SER A 1 181 ? 17.733 -4.863 -6.892 1.00 72.94 181 SER A N 1
ATOM 1412 C CA . SER A 1 181 ? 17.871 -5.473 -5.564 1.00 72.94 181 SER A CA 1
ATOM 1413 C C . SER A 1 181 ? 17.740 -4.445 -4.439 1.00 72.94 181 SER A C 1
ATOM 1415 O O . SER A 1 181 ? 17.026 -4.703 -3.469 1.00 72.94 181 SER A O 1
ATOM 1417 N N . LEU A 1 182 ? 18.325 -3.251 -4.594 1.00 80.44 182 LEU A N 1
ATOM 1418 C CA . LEU A 1 182 ? 18.149 -2.144 -3.653 1.00 80.44 182 LEU A CA 1
ATOM 1419 C C . LEU A 1 182 ? 16.677 -1.718 -3.555 1.00 80.44 182 LEU A C 1
ATOM 1421 O O . LEU A 1 182 ? 16.163 -1.516 -2.454 1.00 80.44 182 LEU A O 1
ATOM 1425 N N . TRP A 1 183 ? 15.979 -1.621 -4.686 1.00 78.75 183 TRP A N 1
ATOM 1426 C CA . TRP A 1 183 ? 14.564 -1.260 -4.718 1.00 78.75 183 TRP A CA 1
ATOM 1427 C C . TRP A 1 183 ? 13.688 -2.293 -4.004 1.00 78.75 183 TRP A C 1
ATOM 1429 O O . TRP A 1 183 ? 12.867 -1.925 -3.157 1.00 78.75 183 TRP A O 1
ATOM 1439 N N . ILE A 1 184 ? 13.895 -3.585 -4.283 1.00 79.06 184 ILE A N 1
ATOM 1440 C CA . ILE A 1 184 ? 13.197 -4.666 -3.578 1.00 79.06 184 ILE A CA 1
ATOM 1441 C C . ILE A 1 184 ? 13.508 -4.617 -2.082 1.00 79.06 184 ILE A C 1
ATOM 1443 O O . ILE A 1 184 ? 12.587 -4.739 -1.274 1.00 79.06 184 ILE A O 1
ATOM 1447 N N . ALA A 1 185 ? 14.767 -4.396 -1.697 1.00 74.12 185 ALA A N 1
ATOM 1448 C CA . ALA A 1 185 ? 15.159 -4.316 -0.294 1.00 74.12 185 ALA A CA 1
ATOM 1449 C C . ALA A 1 185 ? 14.441 -3.166 0.438 1.00 74.12 185 ALA A C 1
ATOM 1451 O O . ALA A 1 185 ? 13.887 -3.375 1.520 1.00 74.12 185 ALA A O 1
ATOM 1452 N N . VAL A 1 186 ? 14.380 -1.971 -0.162 1.00 74.88 186 VAL A N 1
ATOM 1453 C CA . VAL A 1 186 ? 13.698 -0.803 0.425 1.00 74.88 186 VAL A CA 1
ATOM 1454 C C . VAL A 1 186 ? 12.185 -1.022 0.520 1.00 74.88 186 VAL A C 1
ATOM 1456 O O . VAL A 1 186 ? 11.595 -0.791 1.581 1.00 74.88 186 VAL A O 1
ATOM 1459 N N . SER A 1 187 ? 11.552 -1.510 -0.549 1.00 73.81 187 SER A N 1
ATOM 1460 C CA . SER A 1 187 ? 10.118 -1.829 -0.560 1.00 73.81 187 SER A CA 1
ATOM 1461 C C . SER A 1 187 ? 9.771 -2.916 0.459 1.00 73.81 187 SER A C 1
ATOM 1463 O O . SER A 1 187 ? 8.816 -2.774 1.228 1.00 73.81 187 SER A O 1
ATOM 1465 N N . GLY A 1 188 ? 10.585 -3.969 0.525 1.00 76.06 188 GLY A N 1
ATOM 1466 C CA . GLY A 1 188 ? 10.448 -5.059 1.484 1.00 76.06 188 GLY A CA 1
ATOM 1467 C C . GLY A 1 188 ? 10.560 -4.575 2.929 1.00 76.06 188 GLY A C 1
ATOM 1468 O O . GLY A 1 188 ? 9.703 -4.898 3.751 1.00 76.06 188 GLY A O 1
ATOM 1469 N N . LEU A 1 189 ? 11.548 -3.728 3.236 1.00 78.69 189 LEU A N 1
ATOM 1470 C CA . LEU A 1 189 ? 11.716 -3.139 4.566 1.00 78.69 189 LEU A CA 1
ATOM 1471 C C . LEU A 1 189 ? 10.518 -2.258 4.961 1.00 78.69 189 LEU A C 1
ATOM 1473 O O . LEU A 1 189 ? 10.060 -2.312 6.106 1.00 78.69 189 LEU A O 1
ATOM 1477 N N . MET A 1 190 ? 9.981 -1.474 4.023 1.00 76.31 190 MET A N 1
ATOM 1478 C CA . MET A 1 190 ? 8.793 -0.642 4.251 1.00 76.31 190 MET A CA 1
ATOM 1479 C C . MET A 1 190 ? 7.545 -1.485 4.527 1.00 76.31 190 MET A C 1
ATOM 1481 O O . MET A 1 190 ? 6.822 -1.207 5.489 1.00 76.31 190 MET A O 1
ATOM 1485 N N . LEU A 1 191 ? 7.315 -2.541 3.741 1.00 77.06 191 LEU A N 1
ATOM 1486 C CA . LEU A 1 191 ? 6.214 -3.485 3.957 1.00 77.06 191 LEU A CA 1
ATOM 1487 C C . LEU A 1 191 ? 6.354 -4.223 5.290 1.00 77.06 191 LEU A C 1
ATOM 1489 O O . LEU A 1 191 ? 5.380 -4.343 6.034 1.00 77.06 191 LEU A O 1
ATOM 1493 N N . LEU A 1 192 ? 7.565 -4.658 5.635 1.00 80.75 192 LEU A N 1
ATOM 1494 C CA . LEU A 1 192 ? 7.840 -5.330 6.899 1.00 80.75 192 LEU A CA 1
ATOM 1495 C C . LEU A 1 192 ? 7.581 -4.399 8.092 1.00 80.75 192 LEU A C 1
ATOM 1497 O O . LEU A 1 192 ? 6.915 -4.789 9.052 1.00 80.75 192 LEU A O 1
ATOM 1501 N N . ARG A 1 193 ? 8.050 -3.147 8.027 1.00 82.69 193 ARG A N 1
ATOM 1502 C CA . ARG A 1 193 ? 7.800 -2.132 9.063 1.00 82.69 193 ARG A CA 1
ATOM 1503 C C . ARG A 1 193 ? 6.304 -1.845 9.214 1.00 82.69 193 ARG A C 1
ATOM 1505 O O . ARG A 1 193 ? 5.819 -1.714 10.339 1.00 82.69 193 ARG A O 1
ATOM 1512 N N . LEU A 1 194 ? 5.574 -1.780 8.101 1.0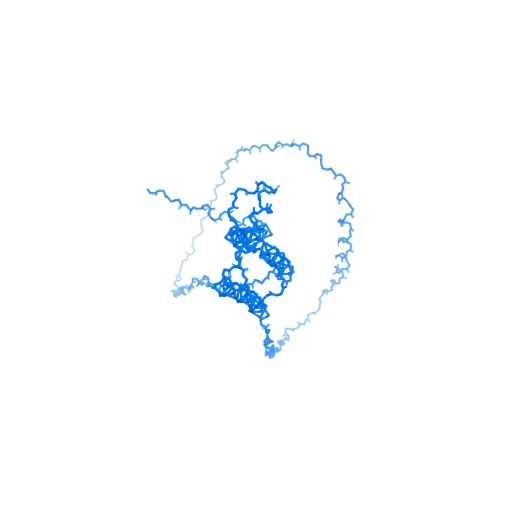0 78.50 194 LEU A N 1
ATOM 1513 C CA . LEU A 1 194 ? 4.122 -1.612 8.091 1.00 78.50 194 LEU A CA 1
ATOM 1514 C C . LEU A 1 194 ? 3.415 -2.805 8.750 1.00 78.50 194 LEU A C 1
ATOM 1516 O O . LEU A 1 194 ? 2.576 -2.610 9.631 1.00 78.50 194 LEU A O 1
ATOM 1520 N N . GLY A 1 195 ? 3.798 -4.028 8.377 1.00 79.62 195 GLY A N 1
ATOM 1521 C CA . GLY A 1 195 ? 3.284 -5.267 8.960 1.00 79.62 195 GLY A CA 1
ATOM 1522 C C . GLY A 1 195 ? 3.544 -5.350 10.463 1.00 79.62 195 GLY A C 1
ATOM 1523 O O . GLY A 1 195 ? 2.625 -5.618 11.234 1.00 79.62 195 GLY A O 1
ATOM 1524 N N . MET A 1 196 ? 4.757 -5.018 10.912 1.00 87.25 196 MET A N 1
ATOM 1525 C CA . MET A 1 196 ? 5.079 -4.935 12.340 1.00 87.25 196 MET A CA 1
ATOM 1526 C C . MET A 1 196 ? 4.217 -3.897 13.070 1.00 87.25 196 MET A C 1
ATOM 1528 O O . MET A 1 196 ? 3.758 -4.160 14.181 1.00 87.25 196 MET A O 1
ATOM 1532 N N . GLY A 1 197 ? 3.969 -2.737 12.456 1.00 84.69 197 GLY A N 1
ATOM 1533 C CA . GLY A 1 197 ? 3.086 -1.709 13.011 1.00 84.69 197 GLY A CA 1
ATOM 1534 C C . GLY A 1 197 ? 1.644 -2.197 13.173 1.00 84.69 197 GLY A C 1
ATOM 1535 O O . GLY A 1 197 ? 1.041 -1.980 14.221 1.00 84.69 197 GLY A O 1
ATOM 1536 N N . LEU A 1 198 ? 1.119 -2.906 12.171 1.00 82.44 198 LEU A N 1
ATOM 1537 C CA . LEU A 1 198 ? -0.207 -3.533 12.213 1.00 82.44 198 LEU A CA 1
ATOM 1538 C C . LEU A 1 198 ? -0.299 -4.610 13.300 1.00 82.44 198 LEU A C 1
ATOM 1540 O O . LEU A 1 198 ? -1.266 -4.638 14.058 1.00 82.44 198 LEU A O 1
ATOM 1544 N N . ILE A 1 199 ? 0.714 -5.473 13.408 1.00 88.38 199 ILE A N 1
ATOM 1545 C CA . ILE A 1 199 ? 0.764 -6.528 14.428 1.00 88.38 199 ILE A CA 1
ATOM 1546 C C . ILE A 1 199 ? 0.815 -5.912 15.827 1.00 88.38 199 ILE A C 1
ATOM 1548 O O . ILE A 1 199 ? 0.063 -6.340 16.702 1.00 88.38 199 ILE A O 1
ATOM 1552 N N . ARG A 1 200 ? 1.655 -4.891 16.043 1.00 91.19 200 ARG A N 1
ATOM 1553 C CA . ARG A 1 200 ? 1.721 -4.174 17.325 1.00 91.19 200 ARG A CA 1
ATOM 1554 C C . ARG A 1 200 ? 0.392 -3.513 17.664 1.00 91.19 200 ARG A C 1
ATOM 1556 O O . ARG A 1 200 ? -0.077 -3.681 18.781 1.00 91.19 200 ARG A O 1
ATOM 1563 N N . LEU A 1 201 ? -0.245 -2.837 16.709 1.00 87.31 201 LEU A N 1
ATOM 1564 C CA . LEU A 1 201 ? -1.545 -2.208 16.936 1.00 87.31 201 LEU A CA 1
ATOM 1565 C C . LEU A 1 201 ? -2.615 -3.243 17.300 1.00 87.31 201 LEU A C 1
ATOM 1567 O O . LEU A 1 201 ? -3.317 -3.074 18.292 1.00 87.31 201 LEU A O 1
ATOM 1571 N N . ASN A 1 202 ? -2.692 -4.346 16.554 1.00 88.81 202 ASN A N 1
ATOM 1572 C CA . ASN A 1 202 ? -3.618 -5.436 16.859 1.00 88.81 202 ASN A CA 1
ATOM 1573 C C . ASN A 1 202 ? -3.342 -6.055 18.227 1.00 88.81 202 ASN A C 1
ATOM 1575 O O . ASN A 1 202 ? -4.279 -6.416 18.935 1.00 88.81 202 ASN A O 1
ATOM 1579 N N . ARG A 1 203 ? -2.070 -6.179 18.607 1.00 93.12 203 ARG A N 1
ATOM 1580 C CA . ARG A 1 203 ? -1.683 -6.671 19.927 1.00 93.12 203 ARG A CA 1
ATOM 1581 C C . ARG A 1 203 ? -2.155 -5.722 21.026 1.00 93.12 203 ARG A C 1
ATOM 1583 O O . ARG A 1 203 ? -2.770 -6.200 21.969 1.00 93.12 203 ARG A O 1
ATOM 1590 N N . VAL A 1 204 ? -1.957 -4.412 20.872 1.00 93.12 204 VAL A N 1
ATOM 1591 C CA . VAL A 1 204 ? -2.446 -3.419 21.841 1.00 93.12 204 VAL A CA 1
ATOM 1592 C C . VAL A 1 204 ? -3.969 -3.470 21.953 1.00 93.12 204 VAL A C 1
ATOM 1594 O O . VAL A 1 204 ? -4.493 -3.564 23.054 1.00 93.12 204 VAL A O 1
ATOM 1597 N N . VAL A 1 205 ? -4.690 -3.494 20.829 1.00 91.69 205 VAL A N 1
ATOM 1598 C CA . VAL A 1 205 ? -6.164 -3.555 20.831 1.00 91.69 205 VAL A CA 1
ATOM 1599 C C . VAL A 1 205 ? -6.676 -4.838 21.494 1.00 91.69 205 VAL A C 1
ATOM 1601 O O . VAL A 1 205 ? -7.652 -4.796 22.241 1.00 91.69 205 VAL A O 1
ATOM 1604 N N . ARG A 1 206 ? -6.016 -5.979 21.252 1.00 92.81 206 ARG A N 1
ATOM 1605 C CA . ARG A 1 206 ? -6.374 -7.264 21.876 1.00 92.81 206 ARG A CA 1
ATOM 1606 C C . ARG A 1 206 ? -6.065 -7.307 23.371 1.00 92.81 206 ARG A C 1
ATOM 1608 O O . ARG A 1 206 ? -6.815 -7.943 24.102 1.00 92.81 206 ARG A O 1
ATOM 1615 N N . ASN A 1 207 ? -4.989 -6.653 23.800 1.00 96.19 207 ASN A N 1
ATOM 1616 C CA . ASN A 1 207 ? -4.573 -6.597 25.201 1.00 96.19 207 ASN A CA 1
ATOM 1617 C C . ASN A 1 207 ? -5.301 -5.507 26.002 1.00 96.19 207 ASN A C 1
ATOM 1619 O O . ASN A 1 207 ? -5.266 -5.540 27.228 1.00 96.19 207 ASN A O 1
ATOM 1623 N N . ALA A 1 208 ? -5.948 -4.552 25.331 1.00 96.56 208 ALA A N 1
ATOM 1624 C CA . ALA A 1 208 ? -6.677 -3.478 25.985 1.00 96.56 208 ALA A CA 1
ATOM 1625 C C . ALA A 1 208 ? -7.884 -4.024 26.760 1.00 96.56 208 ALA A C 1
ATOM 1627 O O . ALA A 1 208 ? -8.693 -4.800 26.230 1.00 96.56 208 ALA A O 1
ATOM 1628 N N . THR A 1 209 ? -8.011 -3.588 28.008 1.00 97.38 209 THR A N 1
ATOM 1629 C CA . THR A 1 209 ? -9.091 -3.974 28.914 1.00 97.38 209 THR A CA 1
ATOM 1630 C C . THR A 1 209 ? -10.305 -3.062 28.717 1.00 97.38 209 THR A C 1
ATOM 1632 O O . THR A 1 209 ? -10.160 -1.914 28.279 1.00 97.38 209 THR A O 1
ATOM 1635 N N . PRO A 1 210 ? -11.529 -3.556 28.980 1.00 96.81 210 PRO A N 1
ATOM 1636 C CA . PRO A 1 210 ? -12.715 -2.705 28.955 1.00 96.81 210 PRO A CA 1
ATOM 1637 C C . PRO A 1 210 ? -12.561 -1.560 29.963 1.00 96.81 210 PRO A C 1
ATOM 1639 O O . PRO A 1 210 ? -12.064 -1.766 31.073 1.00 96.81 210 PRO A O 1
ATOM 1642 N N . ALA A 1 211 ? -12.958 -0.351 29.563 1.00 97.00 211 ALA A N 1
ATOM 1643 C CA . ALA A 1 211 ? -12.887 0.821 30.428 1.00 97.00 211 ALA A CA 1
ATOM 1644 C C . ALA A 1 211 ? -13.811 0.688 31.650 1.00 97.00 211 ALA A C 1
ATOM 1646 O O . ALA A 1 211 ? -14.762 -0.096 31.652 1.00 97.00 211 ALA A O 1
ATOM 1647 N N . SER A 1 212 ? -13.545 1.482 32.692 1.00 97.31 212 SER A N 1
ATOM 1648 C CA . SER A 1 212 ? -14.422 1.555 33.861 1.00 97.31 212 SER A CA 1
ATOM 1649 C C . SER A 1 212 ? -15.836 2.002 33.473 1.00 97.31 212 SER A C 1
ATOM 1651 O O . SER A 1 212 ? -16.025 2.743 32.503 1.00 97.31 212 SER A O 1
ATOM 1653 N N . ALA A 1 213 ? -16.830 1.571 34.257 1.00 97.06 213 ALA A N 1
ATOM 1654 C CA . ALA A 1 213 ? -18.237 1.889 34.017 1.00 97.06 213 ALA A CA 1
ATOM 1655 C C . ALA A 1 213 ? -18.463 3.405 33.861 1.00 97.06 213 ALA A C 1
ATOM 1657 O O . ALA A 1 213 ? -19.104 3.828 32.900 1.00 97.06 213 ALA A O 1
ATOM 1658 N N . ASP A 1 214 ? -17.826 4.214 34.710 1.00 97.56 214 ASP A N 1
ATOM 1659 C CA . ASP A 1 214 ? -17.914 5.678 34.675 1.00 97.56 214 ASP A CA 1
ATOM 1660 C C . ASP A 1 214 ? -17.478 6.265 33.320 1.00 97.56 214 ASP A C 1
ATOM 1662 O O . ASP A 1 214 ? -18.149 7.137 32.764 1.00 97.56 214 ASP A O 1
ATOM 1666 N N . LEU A 1 215 ? -16.381 5.756 32.740 1.00 95.94 215 LEU A N 1
ATOM 1667 C CA . LEU A 1 215 ? -15.888 6.202 31.432 1.00 95.94 215 LEU A CA 1
ATOM 1668 C C . LEU A 1 215 ? -16.808 5.750 30.298 1.00 95.94 215 LEU A C 1
ATOM 1670 O O . LEU A 1 215 ? -17.024 6.500 29.344 1.00 95.94 215 LEU A O 1
ATOM 1674 N N . THR A 1 216 ? -17.361 4.539 30.393 1.00 96.50 216 THR A N 1
ATOM 1675 C CA . THR A 1 216 ? -18.319 4.047 29.395 1.00 96.50 216 THR A CA 1
ATOM 1676 C C . THR A 1 216 ? -19.631 4.831 29.424 1.00 96.50 216 THR A C 1
ATOM 1678 O O . THR A 1 216 ? -20.183 5.133 28.363 1.00 96.50 216 THR A O 1
ATOM 1681 N N . GLU A 1 217 ? -20.100 5.234 30.607 1.00 96.81 217 GLU A N 1
ATOM 1682 C CA . GLU A 1 217 ? -21.296 6.061 30.765 1.00 96.81 217 GLU A CA 1
ATOM 1683 C C . GLU A 1 217 ? -21.061 7.480 30.234 1.00 96.81 217 GLU A C 1
ATOM 1685 O O . GLU A 1 217 ? -21.888 8.008 29.487 1.00 96.81 217 GLU A O 1
ATOM 1690 N N . GLU A 1 218 ? -19.904 8.078 30.533 1.00 97.19 218 GLU A N 1
ATOM 1691 C CA . GLU A 1 218 ? -19.551 9.399 30.010 1.00 97.19 218 GLU A CA 1
ATOM 1692 C C . GLU A 1 218 ? -19.418 9.386 28.482 1.00 97.19 218 GLU A C 1
ATOM 1694 O O . GLU A 1 218 ? -19.967 10.251 27.794 1.00 97.19 218 GLU A O 1
ATOM 1699 N N . ALA A 1 219 ? -18.785 8.355 27.917 1.00 95.69 219 ALA A N 1
ATOM 1700 C CA . ALA A 1 219 ? -18.719 8.178 26.471 1.00 95.69 219 ALA A CA 1
ATOM 1701 C C . ALA A 1 219 ? -20.114 7.998 25.846 1.00 95.69 219 ALA A C 1
ATOM 1703 O O . ALA A 1 219 ? -20.384 8.553 24.776 1.00 95.69 219 ALA A O 1
ATOM 1704 N N . ALA A 1 220 ? -21.027 7.282 26.511 1.00 96.19 220 ALA A N 1
ATOM 1705 C CA . ALA A 1 220 ? -22.412 7.140 26.069 1.00 96.19 220 ALA A CA 1
ATOM 1706 C C . ALA A 1 220 ? -23.177 8.475 26.116 1.00 96.19 220 ALA A C 1
ATOM 1708 O O . ALA A 1 220 ? -23.904 8.794 25.169 1.00 96.19 220 ALA A O 1
ATOM 1709 N N . ARG A 1 221 ? -22.966 9.294 27.156 1.00 97.31 221 ARG A N 1
ATOM 1710 C CA . ARG A 1 221 ? -23.520 10.657 27.245 1.00 97.31 221 ARG A CA 1
ATOM 1711 C C . ARG A 1 221 ? -23.016 11.548 26.112 1.00 97.31 221 ARG A C 1
ATOM 1713 O O . ARG A 1 221 ? -23.821 12.206 25.449 1.00 97.31 221 ARG A O 1
ATOM 1720 N N . ILE A 1 222 ? -21.708 11.550 25.850 1.00 96.31 222 ILE A N 1
ATOM 1721 C CA . ILE A 1 222 ? -21.101 12.330 24.758 1.00 96.31 222 ILE A CA 1
ATOM 1722 C C . ILE A 1 222 ? -21.640 11.861 23.403 1.00 96.31 222 ILE A C 1
ATOM 1724 O O . ILE A 1 222 ? -22.038 12.681 22.575 1.00 96.31 222 ILE A O 1
ATOM 1728 N N . ARG A 1 223 ? -21.729 10.546 23.187 1.00 95.69 223 ARG A N 1
ATOM 1729 C CA . ARG A 1 223 ? -22.315 9.956 21.977 1.00 95.69 223 ARG A CA 1
ATOM 1730 C C . ARG A 1 223 ? -23.755 10.424 21.756 1.00 95.69 223 ARG A C 1
ATOM 1732 O O . ARG A 1 223 ? -24.090 10.811 20.637 1.00 95.69 223 ARG A O 1
ATOM 1739 N N . ALA A 1 224 ? -24.584 10.398 22.801 1.00 96.81 224 ALA A N 1
ATOM 1740 C CA . ALA A 1 224 ? -25.973 10.846 22.734 1.00 96.81 224 ALA A CA 1
ATOM 1741 C C . ALA A 1 224 ? -26.066 12.337 22.379 1.00 96.81 224 ALA A C 1
ATOM 1743 O O . ALA A 1 224 ? -26.863 12.713 21.522 1.00 96.81 224 ALA A O 1
ATOM 1744 N N . ARG A 1 225 ? -25.195 13.173 22.962 1.00 97.75 225 ARG A N 1
ATOM 1745 C CA . ARG A 1 225 ? -25.103 14.606 22.635 1.00 97.75 225 ARG A CA 1
ATOM 1746 C C . ARG A 1 225 ? -24.675 14.872 21.191 1.00 97.75 225 ARG A C 1
ATOM 1748 O O . ARG A 1 225 ? -25.156 15.826 20.592 1.00 97.75 225 ARG A O 1
ATOM 1755 N N . LEU A 1 226 ? -23.794 14.042 20.635 1.00 97.00 226 LEU A N 1
ATOM 1756 C CA . LEU A 1 226 ? -23.314 14.168 19.254 1.00 97.00 226 LEU A CA 1
ATOM 1757 C C . LEU A 1 226 ? -24.237 13.507 18.215 1.00 97.00 226 LEU A C 1
ATOM 1759 O O . LEU A 1 226 ? -23.971 13.613 17.020 1.00 97.00 226 LEU A O 1
ATOM 1763 N N . GLY A 1 227 ? -25.290 12.798 18.634 1.00 96.88 227 GLY A N 1
ATOM 1764 C CA . GLY A 1 227 ? -26.198 12.095 17.720 1.00 96.88 227 GLY A CA 1
ATOM 1765 C C . GLY A 1 227 ? -25.564 10.901 16.990 1.00 96.88 227 GLY A C 1
ATOM 1766 O O . GLY A 1 227 ? -26.053 10.480 15.941 1.00 96.88 227 GLY A O 1
ATOM 1767 N N . ILE A 1 228 ? -24.469 10.335 17.512 1.00 95.88 228 ILE A N 1
ATOM 1768 C CA . ILE A 1 228 ? -23.763 9.219 16.865 1.00 95.88 228 ILE A CA 1
ATOM 1769 C C . ILE A 1 228 ? -24.530 7.912 17.107 1.00 95.88 228 ILE A C 1
ATOM 1771 O O . ILE A 1 228 ? -24.625 7.414 18.229 1.00 95.88 228 ILE A O 1
ATOM 1775 N N . GLN A 1 229 ? -25.041 7.302 16.037 1.00 93.88 229 GLN A N 1
ATOM 1776 C CA . GLN A 1 229 ? -25.860 6.087 16.136 1.00 93.88 229 GLN A CA 1
ATOM 1777 C C . GLN A 1 229 ? -25.060 4.799 16.384 1.00 93.88 229 GLN A C 1
ATOM 1779 O O . GLN A 1 229 ? -25.633 3.834 16.880 1.00 93.88 229 GLN A O 1
ATOM 1784 N N . ARG A 1 230 ? -23.750 4.753 16.110 1.00 93.38 230 ARG A N 1
ATOM 1785 C CA . ARG A 1 230 ? -22.920 3.556 16.362 1.00 93.38 230 ARG A CA 1
ATOM 1786 C C . ARG A 1 230 ? -22.473 3.458 17.820 1.00 93.38 230 ARG A C 1
ATOM 1788 O O . ARG A 1 230 ? -22.080 4.462 18.404 1.00 93.38 230 ARG A O 1
ATOM 1795 N N . SER A 1 231 ? -22.506 2.252 18.390 1.00 91.44 231 SER A N 1
ATOM 1796 C CA . SER A 1 231 ? -21.904 1.972 19.699 1.00 91.44 231 SER A CA 1
ATOM 1797 C C . SER A 1 231 ? -20.392 2.156 19.643 1.00 91.44 231 SER A C 1
ATOM 1799 O O . SER A 1 231 ? -19.746 1.662 18.721 1.00 91.44 231 SER A O 1
ATOM 1801 N N . ILE A 1 232 ? -19.848 2.871 20.625 1.00 93.06 232 ILE A N 1
ATOM 1802 C CA . ILE A 1 232 ? -18.411 3.092 20.786 1.00 93.06 232 ILE A CA 1
ATOM 1803 C C . ILE A 1 232 ? -17.952 2.154 21.905 1.00 93.06 232 ILE A C 1
ATOM 1805 O O . ILE A 1 232 ? -18.434 2.282 23.028 1.00 93.06 232 ILE A O 1
ATOM 1809 N N . ASP A 1 233 ? -17.073 1.201 21.588 1.00 94.69 233 ASP A N 1
ATOM 1810 C CA . ASP A 1 233 ? -16.391 0.376 22.593 1.00 94.69 233 ASP A CA 1
ATOM 1811 C C . ASP A 1 233 ? -15.207 1.176 23.144 1.00 94.69 233 ASP A C 1
ATOM 1813 O O . ASP A 1 233 ? -14.331 1.594 22.381 1.00 94.69 233 ASP A O 1
ATOM 1817 N N . VAL A 1 234 ? -15.206 1.442 24.449 1.00 96.06 234 VAL A N 1
ATOM 1818 C CA . VAL A 1 234 ? -14.145 2.210 25.108 1.00 96.06 234 VAL A CA 1
ATOM 1819 C C . VAL A 1 234 ? -13.247 1.234 25.844 1.00 96.06 234 VAL A C 1
ATOM 1821 O O . VAL A 1 234 ? -13.676 0.536 26.764 1.00 96.06 234 VAL A O 1
ATOM 1824 N N . ARG A 1 235 ? -11.980 1.203 25.439 1.00 96.19 235 ARG A N 1
ATOM 1825 C CA . ARG A 1 235 ? -10.954 0.351 26.036 1.00 96.19 235 ARG A CA 1
ATOM 1826 C C . ARG A 1 235 ? -9.798 1.189 26.544 1.00 96.19 235 ARG A C 1
ATOM 1828 O O . ARG A 1 235 ? -9.473 2.221 25.957 1.00 96.19 235 ARG A O 1
ATOM 1835 N N . VAL A 1 236 ? -9.176 0.722 27.617 1.00 96.25 236 VAL A N 1
ATOM 1836 C CA . VAL A 1 236 ? -8.000 1.346 28.223 1.00 96.25 236 VAL A CA 1
ATOM 1837 C C . VAL A 1 236 ? -6.808 0.414 28.035 1.00 96.25 236 VAL A C 1
ATOM 1839 O O . VAL A 1 236 ? -6.931 -0.808 28.089 1.00 96.25 236 VAL A O 1
ATOM 1842 N N . SER A 1 237 ? -5.652 1.000 27.745 1.00 96.19 237 SER A N 1
ATOM 1843 C CA . SER A 1 237 ? -4.394 0.281 27.584 1.00 96.19 237 SER A CA 1
ATOM 1844 C C . SER A 1 237 ? -3.283 1.081 28.240 1.00 96.19 237 SER A C 1
ATOM 1846 O O . SER A 1 237 ? -3.067 2.233 27.870 1.00 96.19 237 SER A O 1
ATOM 1848 N N . ASP A 1 238 ? -2.524 0.443 29.125 1.00 95.50 238 ASP A N 1
ATOM 1849 C CA . ASP A 1 238 ? -1.389 1.072 29.811 1.00 95.50 238 ASP A CA 1
ATOM 1850 C C . ASP A 1 238 ? -0.216 1.369 28.855 1.00 95.50 238 ASP A C 1
ATOM 1852 O O . ASP A 1 238 ? 0.647 2.192 29.147 1.00 95.50 238 ASP A O 1
ATOM 1856 N N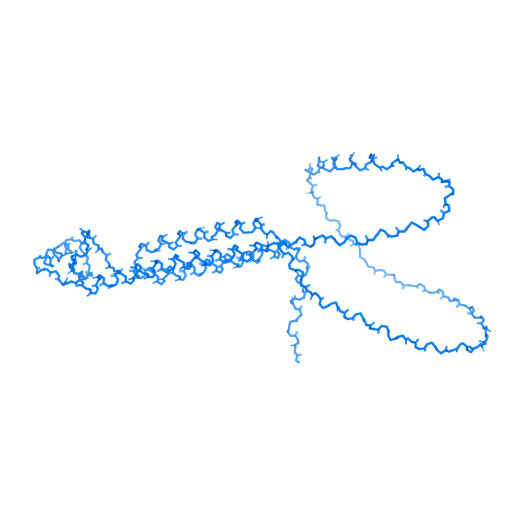 . GLU A 1 239 ? -0.188 0.732 27.675 1.00 93.81 239 GLU A N 1
ATOM 1857 C CA . GLU A 1 239 ? 0.868 0.927 26.669 1.00 93.81 239 GLU A CA 1
ATOM 1858 C C . GLU A 1 239 ? 0.766 2.257 25.891 1.00 93.81 239 GLU A C 1
ATOM 1860 O O . GLU A 1 239 ? 1.739 2.658 25.247 1.00 93.81 239 GLU A O 1
ATOM 1865 N N . ILE A 1 240 ? -0.387 2.944 25.896 1.00 90.94 240 ILE A N 1
ATOM 1866 C CA . ILE A 1 240 ? -0.612 4.150 25.080 1.00 90.94 240 ILE A CA 1
ATOM 1867 C C . ILE A 1 240 ? -1.095 5.302 25.965 1.00 90.94 240 ILE A C 1
ATOM 1869 O O . ILE A 1 240 ? -2.182 5.258 26.525 1.00 90.94 240 ILE A O 1
ATOM 1873 N N . SER A 1 241 ? -0.321 6.387 26.009 1.00 90.62 241 SER A N 1
ATOM 1874 C CA . SER A 1 241 ? -0.653 7.599 26.773 1.00 90.62 241 SER A CA 1
ATOM 1875 C C . SER A 1 241 ? -1.601 8.568 26.053 1.00 90.62 241 SER A C 1
ATOM 1877 O O . SER A 1 241 ? -2.090 9.519 26.657 1.00 90.62 241 SER A O 1
ATOM 1879 N N . ILE A 1 242 ? -1.848 8.361 24.758 1.00 90.38 242 ILE A N 1
ATOM 1880 C CA . ILE A 1 242 ? -2.618 9.265 23.896 1.00 90.38 242 ILE A CA 1
ATOM 1881 C C . ILE A 1 242 ? -3.941 8.593 23.499 1.00 90.38 242 ILE A C 1
ATOM 1883 O O . ILE A 1 242 ? -3.914 7.444 23.052 1.00 90.38 242 ILE A O 1
ATOM 1887 N N . PRO A 1 243 ? -5.092 9.290 23.572 1.00 89.88 243 PRO A N 1
ATOM 1888 C CA . PRO A 1 243 ? -6.357 8.733 23.109 1.00 89.88 243 PRO A CA 1
ATOM 1889 C C . PRO A 1 243 ? -6.271 8.358 21.625 1.00 89.88 243 PRO A C 1
ATOM 1891 O O . PRO A 1 243 ? -5.872 9.165 20.778 1.00 89.88 243 PRO A O 1
ATOM 1894 N N . LEU A 1 244 ? -6.642 7.118 21.306 1.00 89.31 244 LEU A N 1
ATOM 1895 C CA . LEU A 1 244 ? -6.559 6.572 19.958 1.00 89.31 244 LEU A CA 1
ATOM 1896 C C . LEU A 1 244 ? -7.920 6.018 19.542 1.00 89.31 244 LEU A C 1
ATOM 1898 O O . LEU A 1 244 ? -8.516 5.210 20.243 1.00 89.31 244 LEU A O 1
ATOM 1902 N N . LEU A 1 245 ? -8.408 6.473 18.389 1.00 87.31 245 LEU A N 1
ATOM 1903 C CA . LEU A 1 245 ? -9.647 5.992 17.790 1.00 87.31 245 LEU A CA 1
ATOM 1904 C C . LEU A 1 245 ? -9.310 4.909 16.759 1.00 87.31 245 LEU A C 1
ATOM 1906 O O . LEU A 1 245 ? -8.565 5.177 15.814 1.00 87.31 245 LEU A O 1
ATOM 1910 N N . THR A 1 246 ? -9.863 3.709 16.929 1.00 81.69 246 THR A N 1
ATOM 1911 C CA . THR A 1 246 ? -9.747 2.594 15.974 1.00 81.69 246 THR A CA 1
ATOM 1912 C C . THR A 1 246 ? -11.134 2.178 15.490 1.00 81.69 246 THR A C 1
ATOM 1914 O O . THR A 1 246 ? -12.028 2.022 16.322 1.00 81.69 246 THR A O 1
ATOM 1917 N N . GLY A 1 247 ? -11.325 1.973 14.185 1.00 67.62 247 GLY A N 1
ATOM 1918 C CA . GLY A 1 247 ? -12.608 1.558 13.607 1.00 67.62 247 GLY A CA 1
ATOM 1919 C C . GLY A 1 247 ? -12.581 1.419 12.095 1.00 67.62 247 GLY A C 1
ATOM 1920 O O . GLY A 1 247 ? -11.650 1.981 11.473 1.00 67.62 247 GLY A O 1
#

Sequence (247 aa):
MMSLIPWFSQSQFVGDETHAWLILLDKITLLLIVAWTLRFIVRKANPRYAVFIWRALAGSLCLLLVWTITFPTVKIPLPLLSPEEPVEVVAVVPLPELAPVVPEMVEPVIASEDDALSPIELPIMESEFEAEWESREHAKVAAVASAEIEPAGVTPVVEPEPPAVDEPQQSSMSWPPLLFSLWIAVSGLMLLRLGMGLIRLNRVVRNATPASADLTEEAARIRARLGIQRSIDVRVSDEISIPLLTG

Solvent-accessible surface area (backbone atoms only — not comparable to full-atom values): 16605 Å² total; per-residue (Å²): 136,82,82,79,80,67,74,80,72,68,60,82,72,56,54,74,67,56,52,52,52,50,56,49,48,51,54,50,51,53,52,50,50,53,53,49,53,51,40,61,65,42,57,64,62,35,72,72,54,48,59,51,52,51,51,50,49,51,52,50,50,54,50,50,51,52,47,51,70,75,51,77,71,80,75,71,80,67,80,67,76,66,72,71,69,75,73,76,71,74,70,78,78,74,78,90,80,89,84,80,93,82,91,82,88,82,86,81,91,81,89,89,82,82,88,85,82,83,81,84,86,72,90,78,88,76,72,97,78,65,85,76,67,67,72,66,62,62,70,67,64,71,78,78,78,82,82,91,80,84,87,77,94,73,77,88,71,83,72,76,76,73,76,82,71,78,71,77,78,73,78,70,75,70,57,67,65,54,54,52,52,50,49,51,51,54,53,49,51,52,52,50,54,49,50,52,51,51,52,52,50,52,49,51,63,70,68,32,43,77,46,57,69,70,58,50,51,50,51,50,53,52,32,62,76,70,68,55,88,71,87,79,88,59,64,44,47,96,90,54,97,63,95,76,92,84,99

pLDDT: mean 70.92, std 15.95, range [37.44, 97.75]

Radius of gyration: 38.58 Å; Cα contacts (8 Å, |Δi|>4): 48; chains: 1; bounding box: 80×62×116 Å

Secondary structure (DSSP, 8-state):
------GGGGGGGS-HHHHHHHHHHHHHHHHHHHHHHHHHHHHTT-HHHHHHHHHHHHHHHHHHHHHHHH-S-------------------------------------------------------TTSTTTGGGTHHHHTTS------------------------------HHHHHHHHHHHHHHHHHHHHHHHHHHHHHHHHHPEEPPHHHHHHHHHHHHHHT--SPPPPEE-TT-SS-----